Protein AF-A0ABD4Z5E0-F1 (afdb_monomer_lite)

Structure (mmCIF, N/CA/C/O backbone):
data_AF-A0ABD4Z5E0-F1
#
_entry.id   AF-A0ABD4Z5E0-F1
#
loop_
_atom_site.group_PDB
_atom_site.id
_atom_site.type_symbol
_atom_site.label_atom_id
_atom_site.label_alt_id
_atom_site.label_comp_id
_atom_site.label_asym_id
_atom_site.label_entity_id
_atom_site.label_seq_id
_atom_site.pdbx_PDB_ins_code
_atom_site.Cartn_x
_atom_site.Cartn_y
_atom_site.Cartn_z
_atom_site.occupancy
_atom_site.B_iso_or_equiv
_atom_site.auth_seq_id
_atom_site.auth_comp_id
_atom_site.auth_asym_id
_atom_site.auth_atom_id
_atom_site.pdbx_PDB_model_num
ATOM 1 N N . MET A 1 1 ? -41.545 7.894 -3.130 1.00 31.62 1 MET A N 1
ATOM 2 C CA . MET A 1 1 ? -41.595 6.513 -3.655 1.00 31.62 1 MET A CA 1
ATOM 3 C C . MET A 1 1 ? -41.059 6.539 -5.087 1.00 31.62 1 MET A C 1
ATOM 5 O O . MET A 1 1 ? -41.810 6.784 -6.012 1.00 31.62 1 MET A O 1
ATOM 9 N N . VAL A 1 2 ? -39.745 6.393 -5.272 1.00 26.06 2 VAL A N 1
ATOM 10 C CA . VAL A 1 2 ? -39.125 6.237 -6.600 1.00 26.06 2 VAL A CA 1
ATOM 11 C C . VAL A 1 2 ? -38.245 5.003 -6.491 1.00 26.06 2 VAL A C 1
ATOM 13 O O . VAL A 1 2 ? -37.163 5.037 -5.908 1.00 26.06 2 VAL A O 1
ATOM 16 N N . LYS A 1 3 ? -38.792 3.875 -6.951 1.00 32.50 3 LYS A N 1
ATOM 17 C CA . LYS A 1 3 ? -38.076 2.612 -7.114 1.00 32.50 3 LYS A CA 1
ATOM 18 C C . LYS A 1 3 ? -37.098 2.798 -8.274 1.00 32.50 3 LYS A C 1
ATOM 20 O O . LYS A 1 3 ? -37.434 2.519 -9.417 1.00 32.50 3 LYS A O 1
ATOM 25 N N . THR A 1 4 ? -35.892 3.281 -7.997 1.00 30.78 4 THR A N 1
ATOM 26 C CA . THR A 1 4 ? -34.777 3.054 -8.914 1.00 30.78 4 THR A CA 1
ATOM 27 C C . THR A 1 4 ? -34.419 1.580 -8.805 1.00 30.78 4 THR A C 1
ATOM 29 O O . THR A 1 4 ? -33.925 1.122 -7.773 1.00 30.78 4 THR A O 1
ATOM 32 N N . CYS A 1 5 ? -34.762 0.825 -9.853 1.00 28.22 5 CYS A N 1
ATOM 33 C CA . CYS A 1 5 ? -34.329 -0.546 -10.080 1.00 28.22 5 CYS A CA 1
ATOM 34 C C . CYS A 1 5 ? -32.829 -0.646 -9.804 1.00 28.22 5 CYS A C 1
ATOM 36 O O . CYS A 1 5 ? -31.992 -0.299 -10.636 1.00 28.22 5 CYS A O 1
ATOM 38 N N . ARG A 1 6 ? -32.491 -1.115 -8.599 1.00 32.25 6 ARG A N 1
ATOM 39 C CA . ARG A 1 6 ? -31.175 -1.649 -8.297 1.00 32.25 6 ARG A CA 1
ATOM 40 C C . ARG A 1 6 ? -31.036 -2.857 -9.207 1.00 32.25 6 ARG A C 1
ATOM 42 O O . ARG A 1 6 ? -31.559 -3.921 -8.892 1.00 32.25 6 ARG A O 1
ATOM 49 N N . VAL A 1 7 ? -30.337 -2.687 -10.325 1.00 36.50 7 VAL A N 1
ATOM 50 C CA . VAL A 1 7 ? -29.613 -3.794 -10.946 1.00 36.50 7 VAL A CA 1
ATOM 51 C C . VAL A 1 7 ? -28.567 -4.192 -9.913 1.00 36.50 7 VAL A C 1
ATOM 53 O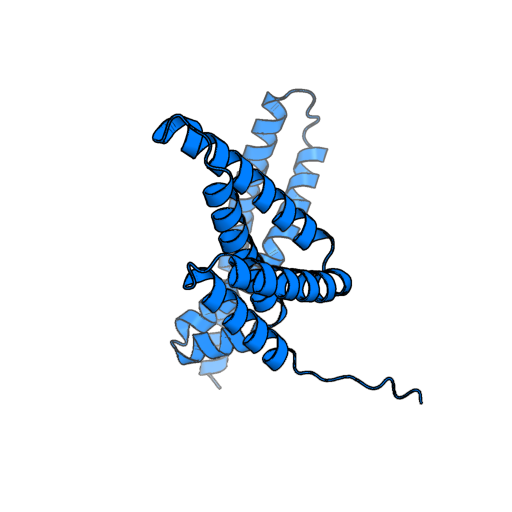 O . VAL A 1 7 ? -27.453 -3.678 -9.853 1.00 36.50 7 VAL A O 1
ATOM 56 N N . LEU A 1 8 ? -29.035 -5.023 -8.991 1.00 37.53 8 LEU A N 1
ATOM 57 C CA . LEU A 1 8 ? -28.327 -5.688 -7.920 1.00 37.53 8 LEU A CA 1
ATOM 58 C C . LEU A 1 8 ? -27.588 -6.860 -8.576 1.00 37.53 8 LEU A C 1
ATOM 60 O O . LEU A 1 8 ? -27.763 -8.007 -8.195 1.00 37.53 8 LEU A O 1
ATOM 64 N N . LEU A 1 9 ? -26.813 -6.575 -9.630 1.00 41.59 9 LEU A N 1
ATOM 65 C CA . LEU A 1 9 ? -25.776 -7.496 -10.059 1.00 41.59 9 LEU A CA 1
ATOM 66 C C . LEU A 1 9 ? -24.770 -7.440 -8.919 1.00 41.59 9 LEU A C 1
ATOM 68 O O . LEU A 1 9 ? -24.129 -6.409 -8.701 1.00 41.59 9 LEU A O 1
ATOM 72 N N . GLU A 1 10 ? -24.789 -8.474 -8.084 1.00 48.62 10 GLU A N 1
ATOM 73 C CA . GLU A 1 10 ? -24.065 -8.502 -6.826 1.00 48.62 10 GLU A CA 1
ATOM 74 C C . GLU A 1 10 ? -22.623 -8.027 -7.046 1.00 48.62 10 GLU A C 1
ATOM 76 O O . GLU A 1 10 ? -21.986 -8.490 -7.997 1.00 48.62 10 GLU A O 1
ATOM 81 N N . PRO A 1 11 ? -22.064 -7.164 -6.177 1.00 57.00 11 PRO A N 1
ATOM 82 C CA . PRO A 1 1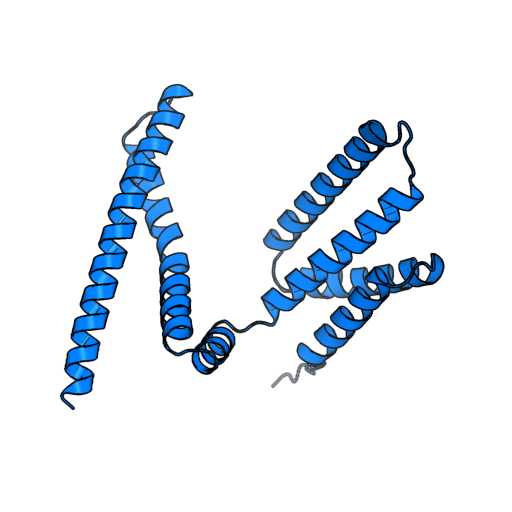1 ? -20.648 -6.792 -6.254 1.00 57.00 11 PRO A CA 1
ATOM 83 C C . PRO A 1 11 ? -19.727 -8.024 -6.227 1.00 57.00 11 PRO A C 1
ATOM 85 O O . PRO A 1 11 ? -18.586 -7.959 -6.661 1.00 57.00 11 PRO A O 1
ATOM 88 N N . ILE A 1 12 ? -20.241 -9.158 -5.744 1.00 55.53 12 ILE A N 1
ATOM 89 C CA . ILE A 1 12 ? -19.593 -10.466 -5.757 1.00 55.53 12 ILE A CA 1
ATOM 90 C C . ILE A 1 12 ? -19.574 -11.057 -7.176 1.00 55.53 12 ILE A C 1
ATOM 92 O O . ILE A 1 12 ? -18.528 -11.510 -7.624 1.00 55.53 12 ILE A O 1
ATOM 96 N N . SER A 1 13 ? -20.688 -11.008 -7.913 1.00 55.25 13 SER A N 1
ATOM 97 C CA . SER A 1 13 ? -20.784 -11.524 -9.288 1.00 55.25 13 SER A CA 1
ATOM 98 C C . SER A 1 13 ? -19.873 -10.773 -10.265 1.00 55.25 13 SER A C 1
ATOM 100 O O . SER A 1 13 ? -19.159 -11.394 -11.051 1.00 55.25 13 SER A O 1
ATOM 102 N N . THR A 1 14 ? -19.813 -9.441 -10.167 1.00 62.25 14 THR A N 1
ATOM 103 C CA . THR A 1 14 ? -18.907 -8.624 -10.987 1.00 62.25 14 THR A CA 1
ATOM 104 C C . THR A 1 14 ? -17.448 -8.877 -10.623 1.00 62.25 14 THR A C 1
ATOM 106 O O . THR A 1 14 ? -16.600 -8.928 -11.509 1.00 62.25 14 THR A O 1
ATOM 109 N N . LEU A 1 15 ? -17.152 -9.115 -9.344 1.00 62.47 15 LEU A N 1
ATOM 110 C CA . LEU A 1 15 ? -15.814 -9.465 -8.881 1.00 62.47 15 LEU A CA 1
ATOM 111 C C . LEU A 1 15 ? -15.384 -10.858 -9.358 1.00 62.47 15 LEU A C 1
ATOM 113 O O . LEU A 1 15 ? -14.257 -10.999 -9.813 1.00 62.47 15 LEU A O 1
ATOM 117 N N . ILE A 1 16 ? -16.268 -11.861 -9.344 1.00 64.81 16 ILE A N 1
ATOM 118 C CA . ILE A 1 16 ? -15.971 -13.199 -9.887 1.00 64.81 16 ILE A CA 1
ATOM 119 C C . ILE A 1 16 ? -15.642 -13.106 -11.380 1.00 64.81 16 ILE A C 1
ATOM 121 O O . ILE A 1 16 ? -14.635 -13.659 -11.813 1.00 64.81 16 ILE A O 1
ATOM 125 N N . ILE A 1 17 ? -16.432 -12.358 -12.155 1.00 65.56 17 ILE A N 1
ATOM 126 C CA . ILE A 1 17 ? -16.182 -12.160 -13.591 1.00 65.56 17 ILE A CA 1
ATOM 127 C C . ILE A 1 17 ? -14.829 -11.468 -13.817 1.00 65.56 17 ILE A C 1
ATOM 129 O O . ILE A 1 17 ? -14.059 -11.899 -14.672 1.00 65.56 17 ILE A O 1
ATOM 133 N N . VAL A 1 18 ? -14.496 -10.444 -13.023 1.00 65.31 18 VAL A N 1
ATOM 134 C CA . VAL A 1 18 ? -13.199 -9.747 -13.101 1.00 65.31 18 VAL A CA 1
ATOM 135 C C . VAL A 1 18 ? -12.038 -10.665 -12.714 1.00 65.31 18 VAL A C 1
ATOM 137 O O . VAL A 1 18 ? -11.007 -10.660 -13.384 1.00 65.31 18 VAL A O 1
ATOM 140 N N . VAL A 1 19 ? -12.196 -11.482 -11.672 1.00 66.00 19 VAL A N 1
ATOM 141 C CA . VAL A 1 19 ? -11.179 -12.445 -11.228 1.00 66.00 19 VAL A CA 1
ATOM 142 C C . VAL A 1 19 ? -10.924 -13.485 -12.310 1.00 66.00 19 VAL A C 1
ATOM 144 O O . VAL A 1 19 ? -9.777 -13.675 -12.705 1.00 66.00 19 VAL A O 1
ATOM 147 N N . VAL A 1 20 ? -11.976 -14.098 -12.854 1.00 67.19 20 VAL A N 1
ATOM 148 C CA . VAL A 1 20 ? -11.851 -15.088 -13.929 1.00 67.19 20 VAL A CA 1
ATOM 149 C C . VAL A 1 20 ? -11.213 -14.456 -15.169 1.00 67.19 20 VAL A C 1
ATOM 151 O O . VAL A 1 20 ? -10.240 -14.999 -15.686 1.00 67.19 20 VAL A O 1
ATOM 154 N N . ALA A 1 21 ? -11.665 -13.269 -15.588 1.00 64.56 21 ALA A N 1
ATOM 155 C CA . ALA A 1 21 ? -11.094 -12.557 -16.731 1.00 64.56 21 ALA A CA 1
ATOM 156 C C . ALA A 1 21 ? -9.602 -12.224 -16.531 1.00 64.56 21 ALA A C 1
ATOM 158 O O . ALA A 1 21 ? -8.780 -12.475 -17.412 1.00 64.56 21 ALA A O 1
ATOM 159 N N . SER A 1 22 ? -9.216 -11.725 -15.356 1.00 62.53 22 SER A N 1
ATOM 160 C CA . SER A 1 22 ? -7.814 -11.402 -15.054 1.00 62.53 22 SER A CA 1
ATOM 161 C C . SER A 1 22 ? -6.908 -12.641 -15.003 1.00 62.53 22 SER A C 1
ATOM 163 O O . SER A 1 22 ? -5.811 -12.618 -15.558 1.00 62.53 22 SER A O 1
ATOM 165 N N . LEU A 1 23 ? -7.379 -13.753 -14.423 1.00 63.97 23 LEU A N 1
ATOM 166 C CA . LEU A 1 23 ? -6.647 -15.020 -14.401 1.00 63.97 23 LEU A CA 1
ATOM 167 C C . LEU A 1 23 ? -6.453 -15.551 -15.821 1.00 63.97 23 LEU A C 1
ATOM 169 O O . LEU A 1 23 ? -5.349 -15.950 -16.183 1.00 63.97 23 LEU A O 1
ATOM 173 N N . THR A 1 24 ? -7.487 -15.478 -16.663 1.00 66.12 24 THR A N 1
ATOM 174 C CA . THR A 1 24 ? -7.365 -15.904 -18.062 1.00 66.12 24 THR A CA 1
ATOM 175 C C . THR A 1 24 ? -6.337 -15.079 -18.844 1.00 66.12 24 THR A C 1
ATOM 177 O O . THR A 1 24 ? -5.602 -15.650 -19.640 1.00 66.12 24 THR A O 1
ATOM 180 N N . ILE A 1 25 ? -6.175 -13.779 -18.566 1.00 64.50 25 ILE A N 1
ATOM 181 C CA . ILE A 1 25 ? -5.136 -12.936 -19.195 1.00 64.50 25 ILE A CA 1
ATOM 182 C C . ILE A 1 25 ? -3.720 -13.325 -18.750 1.00 64.50 25 ILE A C 1
ATOM 184 O O . ILE A 1 25 ? -2.773 -13.236 -19.535 1.00 64.50 25 ILE A O 1
ATOM 188 N N . ILE A 1 26 ? -3.550 -13.746 -17.495 1.00 63.12 26 ILE A N 1
ATOM 189 C CA . ILE A 1 26 ? -2.239 -14.152 -16.976 1.00 63.12 26 ILE A CA 1
ATOM 190 C C . ILE A 1 26 ? -1.761 -15.437 -17.668 1.00 63.12 26 ILE A C 1
ATOM 192 O O . ILE A 1 26 ? -0.584 -15.519 -18.038 1.00 63.12 26 ILE A O 1
ATOM 196 N N . PHE A 1 27 ? -2.673 -16.394 -17.875 1.00 63.44 27 PHE A N 1
ATOM 197 C CA . PHE A 1 27 ? -2.365 -17.732 -18.390 1.00 63.44 27 PHE A CA 1
ATOM 198 C C . PHE A 1 27 ? -2.462 -17.882 -19.915 1.00 63.44 27 PHE A C 1
ATOM 200 O O . PHE A 1 27 ? -1.778 -18.742 -20.470 1.00 63.44 27 PHE A O 1
ATOM 207 N N . LEU A 1 28 ? -3.267 -17.080 -20.622 1.00 64.44 28 LEU A N 1
ATOM 208 C CA . LEU A 1 28 ? -3.355 -17.193 -22.080 1.00 64.44 28 LEU A CA 1
ATOM 209 C C . LEU A 1 28 ? -2.198 -16.491 -22.798 1.00 64.44 28 LEU A C 1
ATOM 211 O O . LEU A 1 28 ? -1.887 -15.330 -22.549 1.00 64.44 28 LEU A O 1
ATOM 215 N N . ASN A 1 29 ? -1.634 -17.190 -23.786 1.00 60.91 29 ASN A N 1
ATOM 216 C CA . ASN A 1 29 ? -0.628 -16.660 -24.712 1.00 60.91 29 ASN A CA 1
ATOM 217 C C . ASN A 1 29 ? -1.236 -16.196 -26.056 1.00 60.91 29 ASN A C 1
ATOM 219 O O . ASN A 1 29 ? -0.521 -15.788 -26.969 1.00 60.91 29 ASN A O 1
ATOM 223 N N . ASN A 1 30 ? -2.562 -16.300 -26.214 1.00 65.88 30 ASN A N 1
ATOM 224 C CA . ASN A 1 30 ? -3.231 -16.071 -27.493 1.00 65.88 30 ASN A CA 1
ATOM 225 C C . ASN A 1 30 ? -3.627 -14.591 -27.668 1.00 65.88 30 ASN A C 1
ATOM 227 O O . ASN A 1 30 ? -4.450 -14.064 -26.915 1.00 65.88 30 ASN A O 1
ATOM 231 N N . ARG A 1 31 ? -3.042 -13.924 -28.674 1.00 62.12 31 ARG A N 1
ATOM 232 C CA . ARG A 1 31 ? -3.039 -12.453 -28.840 1.00 62.12 31 ARG A CA 1
ATOM 233 C C . ARG A 1 31 ? -4.439 -11.837 -28.983 1.00 62.12 31 ARG A C 1
ATOM 235 O O . ARG A 1 31 ? -4.724 -10.809 -28.374 1.00 62.12 31 ARG A O 1
ATOM 242 N N . ALA A 1 32 ? -5.326 -12.476 -29.747 1.00 60.06 32 ALA A N 1
ATOM 243 C CA . ALA A 1 32 ? -6.679 -11.967 -30.001 1.00 60.06 32 ALA A CA 1
ATOM 244 C C . ALA A 1 32 ? -7.582 -12.036 -28.756 1.00 60.06 32 ALA A C 1
ATOM 246 O O . ALA A 1 32 ? -8.350 -11.116 -28.481 1.00 60.06 32 ALA A O 1
ATOM 247 N N . LEU A 1 33 ? -7.448 -13.100 -27.963 1.00 59.69 33 LEU A N 1
ATOM 248 C CA . LEU A 1 33 ? -8.267 -13.321 -26.769 1.00 59.69 33 LEU A CA 1
ATOM 249 C C . LEU A 1 33 ? -7.857 -12.371 -25.629 1.00 59.69 33 LEU A C 1
ATOM 251 O O . LEU A 1 33 ? -8.703 -11.893 -24.876 1.00 59.69 33 LEU A O 1
ATOM 255 N N . LEU A 1 34 ? -6.569 -12.017 -25.575 1.00 62.75 34 LEU A N 1
ATOM 256 C CA . LEU A 1 34 ? -6.006 -11.054 -24.627 1.00 62.75 34 LEU A CA 1
ATOM 257 C C . LEU A 1 34 ? -6.524 -9.625 -24.884 1.00 62.75 34 LEU A C 1
ATOM 259 O O . LEU A 1 34 ? -6.895 -8.930 -23.941 1.00 62.75 34 LEU A O 1
ATOM 263 N N . MET A 1 35 ? -6.643 -9.221 -26.156 1.00 60.31 35 MET A N 1
ATOM 264 C CA . MET A 1 35 ? -7.226 -7.930 -26.558 1.00 60.31 35 MET A CA 1
ATOM 265 C C . MET A 1 35 ? -8.718 -7.823 -26.213 1.00 60.31 35 MET A C 1
ATOM 267 O O . MET A 1 35 ? -9.154 -6.806 -25.674 1.00 60.31 35 MET A O 1
ATOM 271 N N . VAL A 1 36 ? -9.501 -8.876 -26.471 1.00 60.91 36 VAL A N 1
ATOM 272 C CA . VAL A 1 36 ? -10.940 -8.891 -26.151 1.00 60.91 36 VAL A CA 1
ATOM 273 C C . VAL A 1 36 ? -11.162 -8.832 -24.638 1.00 60.91 36 VAL A C 1
ATOM 275 O O . VAL A 1 36 ? -11.930 -7.996 -24.162 1.00 60.91 36 VAL A O 1
ATOM 278 N N . LEU A 1 37 ? -10.446 -9.650 -23.861 1.00 62.66 37 LEU A N 1
ATOM 279 C CA . LEU A 1 37 ? -10.535 -9.630 -22.398 1.00 62.66 37 LEU A CA 1
ATOM 280 C C . LEU A 1 37 ? -10.084 -8.291 -21.805 1.00 62.66 37 LEU A C 1
ATOM 282 O O . LEU A 1 37 ? -10.697 -7.808 -20.852 1.00 62.66 37 LEU A O 1
ATOM 286 N N . PHE A 1 38 ? -9.063 -7.652 -22.383 1.00 61.81 38 PHE A N 1
ATOM 287 C CA . PHE A 1 38 ? -8.643 -6.325 -21.948 1.00 61.81 38 PHE A CA 1
ATOM 288 C C . PHE A 1 38 ? -9.727 -5.270 -22.166 1.00 61.81 38 PHE A C 1
ATOM 290 O O . PHE A 1 38 ? -9.987 -4.484 -21.259 1.00 61.81 38 PHE A O 1
ATOM 297 N N . MET A 1 39 ? -10.406 -5.281 -23.316 1.00 62.50 39 MET A N 1
ATOM 298 C CA . MET A 1 39 ? -11.509 -4.352 -23.583 1.00 62.50 39 MET A CA 1
ATOM 299 C C . MET A 1 39 ? -12.656 -4.525 -22.581 1.00 62.50 39 MET A C 1
ATOM 301 O O . MET A 1 39 ? -13.188 -3.531 -22.087 1.00 62.50 39 MET A O 1
ATOM 305 N N . PHE A 1 40 ? -12.986 -5.765 -22.204 1.00 64.75 40 PHE A N 1
ATOM 306 C CA . PHE A 1 40 ? -13.977 -6.036 -21.158 1.00 64.75 40 PHE A CA 1
ATOM 307 C C . PHE A 1 40 ? -13.538 -5.516 -19.783 1.00 64.75 40 PHE A C 1
ATOM 309 O O . PHE A 1 40 ? -14.330 -4.889 -19.077 1.00 64.75 40 PHE A O 1
ATOM 316 N N . ILE A 1 41 ? -12.272 -5.712 -19.408 1.00 64.38 41 ILE A N 1
ATOM 317 C CA . ILE A 1 41 ? -11.725 -5.206 -18.141 1.00 64.38 41 ILE A CA 1
ATOM 318 C C . ILE A 1 41 ? -11.660 -3.677 -18.132 1.00 64.38 41 ILE A C 1
ATOM 320 O O . ILE A 1 41 ? -11.978 -3.065 -17.113 1.00 64.38 41 ILE A O 1
ATOM 324 N N . LEU A 1 42 ? -11.311 -3.043 -19.253 1.00 62.75 42 LEU A N 1
ATOM 325 C CA . LEU A 1 42 ? -11.344 -1.590 -19.400 1.00 62.75 42 LEU A CA 1
ATOM 326 C C . LEU A 1 42 ? -12.758 -1.064 -19.174 1.00 62.75 42 LEU A C 1
ATOM 328 O O . LEU A 1 42 ? -12.941 -0.179 -18.344 1.00 62.75 42 LEU A O 1
ATOM 332 N N . LEU A 1 43 ? -13.762 -1.660 -19.819 1.00 64.31 43 LEU A N 1
ATOM 333 C CA . LEU A 1 43 ? -15.164 -1.269 -19.660 1.00 64.31 43 LEU A CA 1
ATOM 334 C C . LEU A 1 43 ? -15.634 -1.388 -18.205 1.00 64.31 43 LEU A C 1
ATOM 336 O O . LEU A 1 43 ? -16.253 -0.468 -17.667 1.00 64.31 43 LEU A O 1
ATOM 340 N N . ILE A 1 44 ? -15.281 -2.490 -17.539 1.00 64.06 44 ILE A N 1
ATOM 341 C CA . ILE A 1 44 ? -15.628 -2.726 -16.134 1.00 64.06 44 ILE A CA 1
ATOM 342 C C . ILE A 1 44 ? -14.863 -1.764 -15.210 1.00 64.06 44 ILE A C 1
ATOM 344 O O . ILE A 1 44 ? -15.443 -1.209 -14.278 1.00 64.06 44 ILE A O 1
ATOM 348 N N . SER A 1 45 ? -13.585 -1.492 -15.480 1.00 60.53 45 SER A N 1
ATOM 349 C CA . SER A 1 45 ? -12.777 -0.553 -14.694 1.00 60.53 45 SER A CA 1
ATOM 350 C C . SER A 1 45 ? -13.242 0.896 -14.855 1.00 60.53 45 SER A C 1
ATOM 352 O O . SER A 1 45 ? -13.277 1.632 -13.871 1.00 60.53 45 SER A O 1
ATOM 354 N N . VAL A 1 46 ? -13.688 1.304 -16.047 1.00 62.41 46 VAL A N 1
ATOM 355 C CA . VAL A 1 46 ? -14.309 2.613 -16.295 1.00 62.41 46 VAL A CA 1
ATOM 356 C C . VAL A 1 46 ? -15.639 2.713 -15.545 1.00 62.41 46 VAL A C 1
ATOM 358 O O . VAL A 1 46 ? -15.872 3.693 -14.838 1.00 62.41 46 VAL A O 1
ATOM 361 N N . ALA A 1 47 ? -16.470 1.667 -15.584 1.00 59.91 47 ALA A N 1
ATOM 362 C CA . ALA A 1 47 ? -17.729 1.628 -14.840 1.00 59.91 47 ALA A CA 1
ATOM 363 C C . ALA A 1 47 ? -17.535 1.688 -13.308 1.00 59.91 47 ALA A C 1
ATOM 365 O O . ALA A 1 47 ? -18.309 2.344 -12.608 1.00 59.91 47 ALA A O 1
ATOM 366 N N . ILE A 1 48 ? -16.491 1.042 -12.773 1.00 60.88 48 ILE A N 1
ATOM 367 C CA . ILE A 1 48 ? -16.155 1.060 -11.338 1.00 60.88 48 ILE A CA 1
ATOM 368 C C . ILE A 1 48 ? -15.490 2.390 -10.932 1.00 60.88 48 ILE A C 1
ATOM 370 O O . ILE A 1 48 ? -15.813 2.951 -9.882 1.00 60.88 48 ILE A O 1
ATOM 374 N N . SER A 1 49 ? -14.581 2.921 -11.756 1.00 54.94 49 SER A N 1
ATOM 375 C CA . SER A 1 49 ? -13.811 4.145 -11.469 1.00 54.94 49 SER A CA 1
ATOM 376 C C . SER A 1 49 ? -14.651 5.420 -11.515 1.00 54.94 49 SER A C 1
ATOM 378 O O . SER A 1 49 ? -14.430 6.305 -10.687 1.00 54.94 49 SER A O 1
ATOM 380 N N . LEU A 1 50 ? -15.662 5.491 -12.391 1.00 57.28 50 LEU A N 1
ATOM 381 C CA . LEU A 1 50 ? -16.616 6.607 -12.431 1.00 57.28 50 LEU A CA 1
ATOM 382 C C . LEU A 1 50 ? -17.422 6.744 -11.135 1.00 57.28 50 LEU A C 1
ATOM 384 O O . LEU A 1 50 ? -17.940 7.820 -10.844 1.00 57.28 50 LEU A O 1
ATOM 388 N N . ARG A 1 51 ? -17.537 5.668 -10.350 1.00 56.94 51 ARG A N 1
ATOM 389 C CA . ARG A 1 51 ? -18.487 5.613 -9.243 1.00 56.94 51 ARG A CA 1
ATOM 390 C C . ARG A 1 51 ? -17.894 5.981 -7.885 1.00 56.94 51 ARG A C 1
ATOM 392 O O . ARG A 1 51 ? -18.651 6.452 -7.043 1.00 56.94 51 ARG A O 1
ATOM 399 N N . ILE A 1 52 ? -16.606 5.716 -7.619 1.00 58.12 52 ILE A N 1
ATOM 400 C CA . ILE A 1 52 ? -16.151 5.591 -6.217 1.00 58.12 52 ILE A CA 1
ATOM 401 C C . ILE A 1 52 ? -14.864 6.369 -5.845 1.00 58.12 52 ILE A C 1
ATOM 403 O O . ILE A 1 52 ? -14.866 6.938 -4.761 1.00 58.12 52 ILE A O 1
ATOM 407 N N 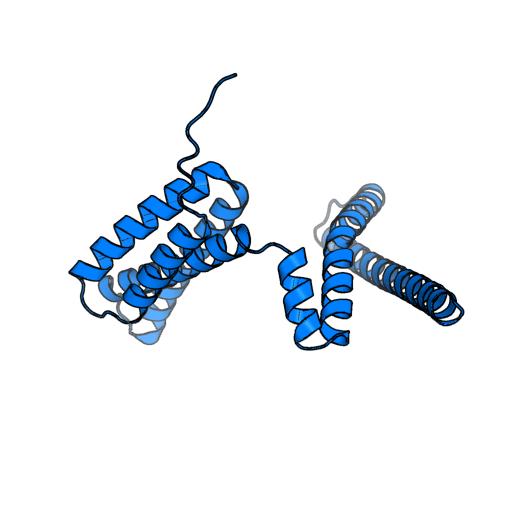. PHE A 1 53 ? -13.812 6.532 -6.671 1.00 61.12 53 PHE A N 1
ATOM 408 C CA . PHE A 1 53 ? -12.636 7.351 -6.266 1.00 61.12 53 PHE A CA 1
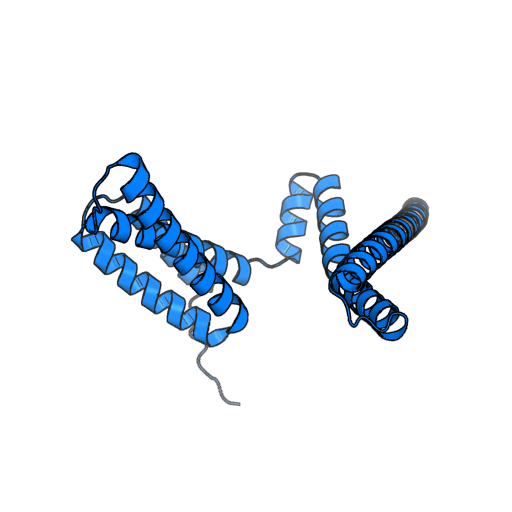ATOM 409 C C . PHE A 1 53 ? -11.764 7.870 -7.433 1.00 61.12 53 PHE A C 1
ATOM 411 O O . PHE A 1 53 ? -10.853 7.187 -7.905 1.00 61.12 53 PHE A O 1
ATOM 418 N N . LYS A 1 54 ? -11.935 9.148 -7.813 1.00 63.75 54 LYS A N 1
ATOM 419 C CA . LYS A 1 54 ? -11.084 9.848 -8.806 1.00 63.75 54 LYS A CA 1
ATOM 420 C C . LYS A 1 54 ? -9.600 9.908 -8.395 1.00 63.75 54 LYS A C 1
ATOM 422 O O . LYS A 1 54 ? -8.715 9.861 -9.246 1.00 63.75 54 LYS A O 1
ATOM 427 N N . ALA A 1 55 ? -9.320 9.990 -7.091 1.00 61.56 55 ALA A N 1
ATOM 428 C CA . ALA A 1 55 ? -7.959 10.101 -6.559 1.00 61.56 55 ALA A CA 1
ATOM 429 C C . ALA A 1 55 ? -7.161 8.789 -6.657 1.00 61.56 55 ALA A C 1
ATOM 431 O O . ALA A 1 55 ? -6.008 8.809 -7.076 1.00 61.56 55 ALA A O 1
ATOM 432 N N . ILE A 1 56 ? -7.777 7.647 -6.328 1.00 66.56 56 ILE A N 1
ATOM 433 C CA . ILE A 1 56 ? -7.099 6.340 -6.362 1.00 66.56 56 ILE A CA 1
ATOM 434 C C . ILE A 1 56 ? -6.809 5.940 -7.815 1.00 66.56 56 ILE A C 1
ATOM 436 O O . ILE A 1 56 ? -5.713 5.479 -8.119 1.00 66.56 56 ILE A O 1
ATOM 440 N N . PHE A 1 57 ? -7.735 6.222 -8.737 1.00 67.00 57 PHE A N 1
ATOM 441 C CA . PHE A 1 57 ? -7.511 6.008 -10.168 1.00 67.00 57 PHE A CA 1
ATOM 442 C C . PHE A 1 57 ? -6.304 6.800 -10.697 1.00 67.00 57 PHE A C 1
ATOM 444 O O . PHE A 1 57 ? -5.483 6.255 -11.430 1.00 67.00 57 PHE A O 1
ATOM 451 N N . LYS A 1 58 ? -6.133 8.060 -10.267 1.00 70.44 58 LYS A N 1
ATOM 452 C CA . LYS A 1 58 ? -4.971 8.879 -10.648 1.00 70.44 58 LYS A CA 1
ATOM 453 C C . LYS A 1 58 ? -3.648 8.250 -10.194 1.00 70.44 58 LYS A C 1
ATOM 455 O O . LYS A 1 58 ? -2.683 8.263 -10.952 1.00 70.44 58 LYS A O 1
ATOM 460 N N . VAL A 1 59 ? -3.611 7.681 -8.987 1.00 69.88 59 VAL A N 1
ATOM 461 C CA . VAL A 1 59 ? -2.423 6.988 -8.459 1.00 69.88 59 VAL A CA 1
ATOM 462 C C . VAL A 1 59 ? -2.130 5.715 -9.253 1.00 69.88 59 VAL A C 1
ATOM 464 O O . VAL A 1 59 ? -0.986 5.482 -9.626 1.00 69.88 59 VAL A O 1
ATOM 467 N N . VAL A 1 60 ? -3.154 4.920 -9.572 1.00 71.81 60 VAL A N 1
ATOM 468 C CA . VAL A 1 60 ? -2.997 3.692 -10.371 1.00 71.81 60 VAL A CA 1
ATOM 469 C C . VAL A 1 60 ? -2.471 4.016 -11.766 1.00 71.81 60 VAL A C 1
ATOM 471 O O . VAL A 1 60 ? -1.517 3.391 -12.214 1.00 71.81 60 VAL A O 1
ATOM 474 N N . MET A 1 61 ? -3.023 5.037 -12.426 1.00 73.12 61 MET A N 1
ATOM 475 C CA . MET A 1 61 ? -2.549 5.478 -13.741 1.00 73.12 61 MET A CA 1
ATOM 476 C C . MET A 1 61 ? -1.096 5.965 -13.707 1.00 73.12 61 MET A C 1
ATOM 478 O O . MET A 1 61 ? -0.327 5.650 -14.612 1.00 73.12 61 MET A O 1
ATOM 482 N N . LEU A 1 62 ? -0.694 6.683 -12.652 1.00 78.31 62 LEU A N 1
ATOM 483 C CA . LEU A 1 62 ? 0.700 7.094 -12.462 1.00 78.31 62 LEU A CA 1
ATOM 484 C C . LEU A 1 62 ? 1.630 5.875 -12.329 1.00 78.31 62 LEU A C 1
ATOM 486 O O . LEU A 1 62 ? 2.677 5.826 -12.969 1.00 78.31 62 LEU A O 1
ATOM 490 N N . MET A 1 63 ? 1.234 4.875 -11.536 1.00 75.88 63 MET A N 1
ATOM 491 C CA . MET A 1 63 ? 2.014 3.646 -11.352 1.00 75.88 63 MET A CA 1
ATOM 492 C C . MET A 1 63 ? 2.117 2.822 -12.639 1.00 75.88 63 MET A C 1
ATOM 494 O O . MET A 1 63 ? 3.189 2.308 -12.948 1.00 75.88 63 MET A O 1
ATOM 498 N N . MET A 1 64 ? 1.037 2.738 -13.421 1.00 78.31 64 MET A N 1
ATOM 499 C CA . MET A 1 64 ? 1.042 2.105 -14.746 1.00 78.31 64 MET A CA 1
ATOM 500 C C . MET A 1 64 ? 2.051 2.772 -15.686 1.00 78.31 64 MET A C 1
ATOM 502 O O . MET A 1 64 ? 2.796 2.086 -16.387 1.00 78.31 64 MET A O 1
ATOM 506 N N . LEU A 1 65 ? 2.102 4.107 -15.676 1.00 80.44 65 LEU A N 1
ATOM 507 C CA . LEU A 1 65 ? 3.020 4.874 -16.512 1.00 80.44 65 LEU A CA 1
ATOM 508 C C . LEU A 1 65 ? 4.479 4.649 -16.091 1.00 80.44 65 LEU A C 1
ATOM 510 O O . LEU A 1 65 ? 5.316 4.341 -16.940 1.00 80.44 65 LEU A O 1
ATOM 514 N N . LEU A 1 66 ? 4.772 4.694 -14.789 1.00 84.44 66 LEU A N 1
ATOM 515 C CA . LEU A 1 66 ? 6.105 4.381 -14.258 1.00 84.44 66 LEU A CA 1
ATOM 516 C C . LEU A 1 66 ? 6.545 2.954 -14.605 1.00 84.44 66 LEU A C 1
ATOM 518 O O . LEU A 1 66 ? 7.676 2.747 -15.038 1.00 84.44 66 LEU A O 1
ATOM 522 N N . TYR A 1 67 ? 5.646 1.977 -14.472 1.00 83.31 67 TYR A N 1
ATOM 523 C CA . TYR A 1 67 ? 5.929 0.590 -14.833 1.00 83.31 67 TYR A CA 1
ATOM 524 C C . TYR A 1 67 ? 6.249 0.438 -16.324 1.00 83.31 67 TYR A C 1
ATOM 526 O O . TYR A 1 67 ? 7.209 -0.244 -16.679 1.00 83.31 67 TYR A O 1
ATOM 534 N N . SER A 1 68 ? 5.492 1.106 -17.200 1.00 80.12 68 SER A N 1
ATOM 535 C CA . SER A 1 68 ? 5.755 1.075 -18.643 1.00 80.12 68 SER A CA 1
ATOM 536 C C . SER A 1 68 ? 7.128 1.659 -18.996 1.00 80.12 68 SER A C 1
ATOM 538 O O . SER A 1 68 ? 7.869 1.045 -19.760 1.00 80.12 68 SER A O 1
ATOM 540 N N . ALA A 1 69 ? 7.515 2.777 -18.371 1.00 85.12 69 ALA A N 1
ATOM 541 C CA . ALA A 1 69 ? 8.829 3.385 -18.561 1.00 85.12 69 ALA A CA 1
ATOM 542 C C . ALA A 1 69 ? 9.963 2.464 -18.079 1.00 85.12 69 ALA A C 1
ATOM 544 O O . ALA A 1 69 ? 10.959 2.291 -18.780 1.00 85.12 69 ALA A O 1
ATOM 545 N N . LEU A 1 70 ? 9.791 1.819 -16.919 1.00 86.62 70 LEU A N 1
ATOM 546 C CA . LEU A 1 70 ? 10.754 0.849 -16.390 1.00 86.62 70 LEU A CA 1
ATOM 547 C C . LEU A 1 70 ? 10.897 -0.383 -17.289 1.00 86.62 70 LEU A C 1
ATOM 549 O O . LEU A 1 70 ? 12.006 -0.877 -17.465 1.00 86.62 70 LEU A O 1
ATOM 553 N N . MET A 1 71 ? 9.801 -0.863 -17.879 1.00 83.62 71 MET A N 1
ATOM 554 C CA . MET A 1 71 ? 9.826 -1.981 -18.825 1.00 83.62 71 MET A CA 1
ATOM 555 C C . MET A 1 71 ? 10.545 -1.637 -20.130 1.00 83.62 71 MET A C 1
ATOM 557 O O . MET A 1 71 ? 11.297 -2.454 -20.653 1.00 83.62 71 MET A O 1
ATOM 561 N N . VAL A 1 72 ? 10.352 -0.424 -20.650 1.00 84.19 72 VAL A N 1
ATOM 562 C CA . VAL A 1 72 ? 11.110 0.056 -21.814 1.00 84.19 72 VAL A CA 1
ATOM 563 C C . VAL A 1 72 ? 12.599 0.128 -21.473 1.00 84.19 72 VAL A C 1
ATOM 565 O O . VAL A 1 72 ? 13.425 -0.401 -22.214 1.00 84.19 72 VAL A O 1
ATOM 568 N N . ALA A 1 73 ? 12.943 0.719 -20.325 1.00 84.81 73 ALA A N 1
ATOM 569 C CA . ALA A 1 73 ? 14.327 0.825 -19.876 1.00 84.81 73 ALA A CA 1
ATOM 570 C C . ALA A 1 73 ? 14.985 -0.552 -19.689 1.00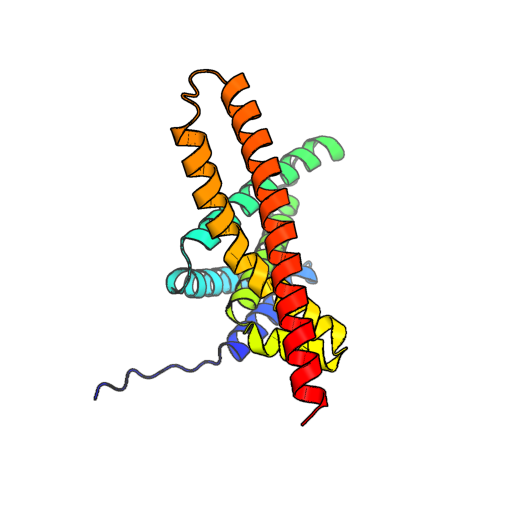 84.81 73 ALA A C 1
ATOM 572 O O . ALA A 1 73 ? 16.109 -0.762 -20.142 1.00 84.81 73 ALA A O 1
ATOM 573 N N . SER A 1 74 ? 14.288 -1.513 -19.077 1.00 82.31 74 SER A N 1
ATOM 574 C CA . SER A 1 74 ? 14.829 -2.856 -18.850 1.00 82.31 74 SER A CA 1
ATOM 575 C C . SER A 1 74 ? 15.051 -3.627 -20.151 1.00 82.31 74 SER A C 1
ATOM 577 O O . SER A 1 74 ? 16.069 -4.301 -20.279 1.00 82.31 74 SER A O 1
ATOM 579 N N . GLN A 1 75 ? 14.168 -3.497 -21.144 1.00 83.31 75 GLN A N 1
ATOM 580 C CA . GLN A 1 75 ? 14.370 -4.127 -22.451 1.00 83.31 75 GLN A CA 1
ATOM 581 C C . GLN A 1 75 ? 15.557 -3.533 -23.208 1.00 83.31 75 GLN A C 1
ATOM 583 O O . GLN A 1 75 ? 16.348 -4.285 -23.772 1.00 83.31 75 GLN A O 1
ATOM 588 N N . ILE A 1 76 ? 15.728 -2.208 -23.171 1.00 84.12 76 ILE A N 1
ATOM 589 C CA . ILE A 1 76 ? 16.889 -1.550 -23.783 1.00 84.12 76 ILE A CA 1
ATOM 590 C C . ILE A 1 76 ? 18.188 -2.052 -23.137 1.00 84.12 76 ILE A C 1
ATOM 592 O O . ILE A 1 76 ? 19.131 -2.375 -23.850 1.00 84.12 76 ILE A O 1
ATOM 596 N N . ILE A 1 77 ? 18.227 -2.164 -21.805 1.00 85.19 77 ILE A N 1
ATOM 597 C CA . ILE A 1 77 ? 19.427 -2.586 -21.065 1.00 85.19 77 ILE A CA 1
ATOM 598 C C . ILE A 1 77 ? 19.737 -4.077 -21.268 1.00 85.19 77 ILE A C 1
ATOM 600 O O . ILE A 1 77 ? 20.898 -4.440 -21.426 1.00 85.19 77 ILE A O 1
ATOM 604 N N . VAL A 1 78 ? 18.723 -4.948 -21.228 1.00 82.94 78 VAL A N 1
ATOM 605 C CA . VAL A 1 78 ? 18.917 -6.410 -21.194 1.00 82.94 78 VAL A CA 1
ATOM 606 C C . VAL A 1 78 ? 18.931 -7.034 -22.588 1.00 82.94 78 VAL A C 1
ATOM 608 O O . VAL A 1 78 ? 19.727 -7.931 -22.846 1.00 82.94 78 VAL A O 1
ATOM 611 N N . LEU A 1 79 ? 18.036 -6.601 -23.477 1.00 75.88 79 LEU A N 1
ATOM 612 C CA . LEU A 1 79 ? 17.863 -7.196 -24.806 1.00 75.88 79 LEU A CA 1
ATOM 613 C C . LEU A 1 79 ? 18.524 -6.362 -25.909 1.00 75.88 79 LEU A C 1
ATOM 615 O O . LEU A 1 79 ? 18.768 -6.886 -26.990 1.00 75.88 79 LEU A O 1
ATOM 619 N N . GLY A 1 80 ? 18.809 -5.077 -25.667 1.00 78.38 80 GLY A N 1
ATOM 620 C CA . GLY A 1 80 ? 19.396 -4.172 -26.664 1.00 78.38 80 GLY A CA 1
ATOM 621 C C . GLY A 1 80 ? 18.431 -3.740 -27.776 1.00 78.38 80 GLY A C 1
ATOM 622 O O . GLY A 1 80 ? 18.802 -2.952 -28.640 1.00 78.38 80 GLY A O 1
ATOM 623 N N . PHE A 1 81 ? 17.184 -4.218 -27.757 1.00 81.31 81 PHE A N 1
ATOM 624 C CA . PHE A 1 81 ? 16.120 -3.826 -28.678 1.00 81.31 81 PHE A CA 1
ATOM 625 C C . PHE A 1 81 ? 14.775 -3.748 -27.952 1.00 81.31 81 PHE A C 1
ATOM 627 O O . PHE A 1 81 ? 14.551 -4.392 -26.926 1.00 81.31 81 PHE A O 1
ATOM 634 N N . ILE A 1 82 ? 13.863 -2.952 -28.506 1.00 81.00 82 ILE A N 1
ATOM 635 C CA . ILE A 1 82 ? 12.529 -2.735 -27.945 1.00 81.00 82 ILE A CA 1
ATOM 636 C C . ILE A 1 82 ? 11.553 -3.683 -28.638 1.00 81.00 82 ILE A C 1
ATOM 638 O O . ILE A 1 82 ? 11.292 -3.547 -29.833 1.00 81.00 82 ILE A O 1
ATOM 642 N N . ASN A 1 83 ? 10.984 -4.629 -27.888 1.00 81.75 83 ASN A N 1
ATOM 643 C CA . ASN A 1 83 ? 9.913 -5.484 -28.392 1.00 81.75 83 ASN A CA 1
ATOM 644 C C . ASN A 1 83 ? 8.557 -4.936 -27.932 1.00 81.75 83 ASN A C 1
ATOM 646 O O . ASN A 1 83 ? 8.111 -5.190 -26.808 1.00 81.75 83 ASN A O 1
ATOM 650 N N . ILE A 1 84 ? 7.903 -4.194 -28.830 1.00 76.75 84 ILE A N 1
ATOM 651 C CA . ILE A 1 84 ? 6.625 -3.519 -28.569 1.00 76.75 84 ILE A CA 1
ATOM 652 C C . ILE A 1 84 ? 5.531 -4.519 -28.167 1.00 76.75 84 ILE A C 1
ATOM 654 O O . ILE A 1 84 ? 4.789 -4.249 -27.223 1.00 76.75 84 ILE A O 1
ATOM 658 N N . ASP A 1 85 ? 5.473 -5.696 -28.801 1.00 73.38 85 ASP A N 1
ATOM 659 C CA . ASP A 1 85 ? 4.480 -6.730 -28.478 1.00 73.38 85 ASP A CA 1
ATOM 660 C C . ASP A 1 85 ? 4.623 -7.202 -27.023 1.00 73.38 85 ASP A C 1
ATOM 662 O O . ASP A 1 85 ? 3.639 -7.357 -26.296 1.00 73.38 85 ASP A O 1
ATOM 666 N N . LEU A 1 86 ? 5.864 -7.399 -26.572 1.00 73.88 86 LEU A N 1
ATOM 667 C CA . LEU A 1 86 ? 6.159 -7.889 -25.227 1.00 73.88 86 LEU A CA 1
ATOM 668 C C . LEU A 1 86 ? 5.899 -6.814 -24.161 1.00 73.88 86 LEU A C 1
ATOM 670 O O . LEU A 1 86 ? 5.385 -7.121 -23.084 1.00 73.88 86 LEU A O 1
ATOM 674 N N . ILE A 1 87 ? 6.187 -5.547 -24.478 1.00 76.94 87 ILE A N 1
ATOM 675 C CA . ILE A 1 87 ? 5.825 -4.401 -23.631 1.00 76.94 87 ILE A CA 1
ATOM 676 C C . ILE A 1 87 ? 4.310 -4.339 -23.464 1.00 76.94 87 ILE A C 1
ATOM 678 O O . ILE A 1 87 ? 3.814 -4.251 -22.341 1.00 76.94 87 ILE A O 1
ATOM 682 N N . PHE A 1 88 ? 3.574 -4.427 -24.570 1.00 73.38 88 PHE A N 1
ATOM 683 C CA . PHE A 1 88 ? 2.125 -4.319 -24.560 1.00 73.38 88 PHE A CA 1
ATOM 684 C C . PHE A 1 88 ? 1.488 -5.438 -23.727 1.00 73.38 88 PHE A C 1
ATOM 686 O O . PHE A 1 88 ? 0.722 -5.154 -22.808 1.00 73.38 88 PHE A O 1
ATOM 693 N N . ILE A 1 89 ? 1.879 -6.698 -23.944 1.00 74.06 89 ILE A N 1
ATOM 694 C CA . ILE A 1 89 ? 1.371 -7.839 -23.162 1.00 74.06 89 ILE A CA 1
ATOM 695 C C . ILE A 1 89 ? 1.665 -7.672 -21.664 1.00 74.06 89 ILE A C 1
ATOM 697 O O . ILE A 1 89 ? 0.799 -7.940 -20.830 1.00 74.06 89 ILE A O 1
ATOM 701 N N . ASN A 1 90 ? 2.856 -7.201 -21.295 1.00 76.38 90 ASN A N 1
ATOM 702 C CA . ASN A 1 90 ? 3.207 -7.022 -19.887 1.00 76.38 90 ASN A CA 1
ATOM 703 C C . ASN A 1 90 ? 2.444 -5.869 -19.226 1.00 76.38 90 ASN A C 1
ATOM 705 O O . ASN A 1 90 ? 2.002 -6.008 -18.085 1.00 76.38 90 ASN A O 1
ATOM 709 N N . ILE A 1 91 ? 2.226 -4.761 -19.937 1.00 76.00 91 ILE A N 1
ATOM 710 C CA . ILE A 1 91 ? 1.375 -3.658 -19.465 1.00 76.00 91 ILE A CA 1
ATOM 711 C C . ILE A 1 91 ? -0.068 -4.144 -19.273 1.00 76.00 91 ILE A C 1
ATOM 713 O O . ILE A 1 91 ? -0.714 -3.803 -18.279 1.00 76.00 91 ILE A O 1
ATOM 717 N N . LEU A 1 92 ? -0.576 -4.986 -20.175 1.00 71.81 92 LEU A N 1
ATOM 718 C CA . LEU A 1 92 ? -1.904 -5.593 -20.056 1.00 71.81 92 LEU A CA 1
ATOM 719 C C . LEU A 1 92 ? -2.013 -6.513 -18.835 1.00 71.81 92 LEU A C 1
ATOM 721 O O . LEU A 1 92 ? -2.966 -6.421 -18.061 1.00 71.81 92 LEU A O 1
ATOM 725 N N . LYS A 1 93 ? -1.008 -7.358 -18.599 1.00 73.19 93 LYS A N 1
ATOM 726 C CA . LYS A 1 93 ? -0.967 -8.208 -17.402 1.00 73.19 93 LYS A CA 1
ATOM 727 C C . LYS A 1 93 ? -0.911 -7.367 -16.129 1.00 73.19 93 LYS A C 1
ATOM 729 O O . LYS A 1 93 ? -1.718 -7.581 -15.225 1.00 73.19 93 LYS A O 1
ATOM 734 N N . PHE A 1 94 ? -0.036 -6.366 -16.076 1.00 76.06 94 PHE A N 1
ATOM 735 C CA . PHE A 1 94 ? 0.100 -5.495 -14.911 1.00 76.06 94 PHE A CA 1
ATOM 736 C C . PHE A 1 94 ? -1.176 -4.682 -14.630 1.00 76.06 94 PHE A C 1
ATOM 738 O O . PHE A 1 94 ? -1.637 -4.643 -13.489 1.00 76.06 94 PHE A O 1
ATOM 745 N N . SER A 1 95 ? -1.814 -4.118 -15.663 1.00 71.50 95 SER A N 1
ATOM 746 C CA . SER A 1 95 ? -3.100 -3.416 -15.509 1.00 71.50 95 SER A CA 1
ATOM 747 C C . SER A 1 95 ? -4.209 -4.334 -15.013 1.00 71.50 95 SER A C 1
ATOM 749 O O . SER A 1 95 ? -4.977 -3.926 -14.145 1.00 71.50 95 SER A O 1
ATOM 751 N N . SER A 1 96 ? -4.280 -5.577 -15.498 1.00 71.00 96 SER A N 1
ATOM 752 C CA . SER A 1 96 ? -5.288 -6.537 -15.034 1.00 71.00 96 SER A CA 1
ATOM 753 C C . SER A 1 96 ? -5.168 -6.818 -13.528 1.00 71.00 96 SER A C 1
ATOM 755 O O . SER A 1 96 ? -6.167 -6.764 -12.810 1.00 71.00 96 SER A O 1
ATOM 757 N N . VAL A 1 97 ? -3.942 -6.996 -13.021 1.00 73.81 97 VAL A N 1
ATOM 758 C CA . VAL A 1 97 ? -3.657 -7.173 -11.587 1.00 73.81 97 VAL A CA 1
ATOM 759 C C . VAL A 1 97 ? -3.971 -5.902 -10.795 1.00 73.81 97 VAL A C 1
ATOM 761 O O . VAL A 1 97 ? -4.588 -5.967 -9.728 1.00 73.81 97 VAL A O 1
ATOM 764 N N . ALA A 1 98 ? -3.603 -4.731 -11.320 1.00 72.25 98 ALA A N 1
ATOM 765 C CA . ALA A 1 98 ? -3.893 -3.453 -10.678 1.00 72.25 98 ALA A CA 1
ATOM 766 C C . ALA A 1 98 ? -5.408 -3.219 -10.543 1.00 72.25 98 ALA A C 1
ATOM 768 O O . ALA A 1 98 ? -5.893 -2.866 -9.470 1.00 72.25 98 ALA A O 1
ATOM 769 N N . ILE A 1 99 ? -6.183 -3.491 -11.592 1.00 70.75 99 ILE A N 1
ATOM 770 C CA . ILE A 1 99 ? -7.645 -3.349 -11.582 1.00 70.75 99 ILE A CA 1
ATOM 771 C C . ILE A 1 99 ? -8.285 -4.366 -10.632 1.00 70.75 99 ILE A C 1
ATOM 773 O O . ILE A 1 99 ? -9.179 -4.006 -9.861 1.00 70.75 99 ILE A O 1
ATOM 777 N N . LEU A 1 100 ? -7.802 -5.611 -10.626 1.00 70.38 100 LEU A N 1
ATOM 778 C CA . LEU A 1 100 ? -8.288 -6.636 -9.708 1.00 70.38 100 LEU A CA 1
ATOM 779 C C . LEU A 1 100 ? -8.049 -6.243 -8.251 1.00 70.38 100 LEU A C 1
ATOM 781 O O . LEU A 1 100 ? -8.978 -6.291 -7.446 1.00 70.38 100 LEU A O 1
ATOM 785 N N . SER A 1 101 ? -6.841 -5.794 -7.913 1.00 73.19 101 SER A N 1
ATOM 786 C CA . SER A 1 101 ? -6.536 -5.348 -6.550 1.00 73.19 101 SER A CA 1
ATOM 787 C C . SER A 1 101 ? -7.419 -4.170 -6.121 1.00 73.19 101 SER A C 1
ATOM 789 O O . SER A 1 101 ? -7.949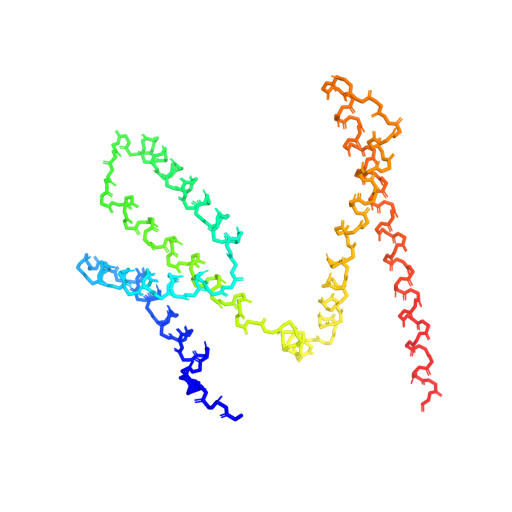 -4.177 -5.010 1.00 73.19 101 SER A O 1
ATOM 791 N N . LEU A 1 102 ? -7.687 -3.217 -7.021 1.00 70.12 102 LEU A N 1
ATOM 792 C CA . LEU A 1 102 ? -8.612 -2.111 -6.767 1.00 70.12 102 LEU A CA 1
ATOM 793 C C . LEU A 1 102 ? -10.042 -2.592 -6.487 1.00 70.12 102 LEU A C 1
ATOM 795 O O . LEU A 1 102 ? -10.700 -2.116 -5.561 1.00 70.12 102 LEU A O 1
ATOM 799 N N . SER A 1 103 ? -10.525 -3.537 -7.297 1.00 67.06 103 SER A N 1
ATOM 800 C CA . SER A 1 103 ? -11.867 -4.105 -7.156 1.00 67.06 103 SER A CA 1
ATOM 801 C C . SER A 1 103 ? -12.017 -4.858 -5.832 1.00 67.06 103 SER A C 1
ATOM 803 O O . SER A 1 103 ? -13.007 -4.673 -5.127 1.00 67.06 103 SER A O 1
ATOM 805 N N . MET A 1 104 ? -10.985 -5.607 -5.434 1.00 68.00 104 MET A N 1
ATOM 806 C CA . MET A 1 104 ? -10.931 -6.309 -4.155 1.00 68.00 104 MET A CA 1
ATOM 807 C C . MET A 1 104 ? -10.988 -5.331 -2.982 1.00 68.00 104 MET A C 1
ATOM 809 O O . MET A 1 104 ? -11.808 -5.511 -2.085 1.00 68.00 104 MET A O 1
ATOM 813 N N . ILE A 1 105 ? -10.187 -4.259 -3.003 1.00 69.75 105 ILE A N 1
ATOM 814 C CA . ILE A 1 105 ? -10.184 -3.241 -1.938 1.00 69.75 105 ILE A CA 1
ATOM 815 C C . ILE A 1 105 ? -11.583 -2.639 -1.742 1.00 69.75 105 ILE A C 1
ATOM 817 O O . ILE A 1 105 ? -12.009 -2.450 -0.605 1.00 69.75 105 ILE A O 1
ATOM 821 N N . ASN A 1 106 ? -12.323 -2.388 -2.827 1.00 65.88 106 ASN A N 1
ATOM 822 C CA . ASN A 1 106 ? -13.678 -1.833 -2.750 1.00 65.88 106 ASN A CA 1
ATOM 823 C C . ASN A 1 106 ? -14.710 -2.811 -2.171 1.00 65.88 106 ASN A C 1
ATOM 825 O O . ASN A 1 106 ? -15.687 -2.384 -1.555 1.00 65.88 106 ASN A O 1
ATOM 829 N N . CYS A 1 107 ? -14.528 -4.113 -2.384 1.00 65.00 107 CYS A N 1
ATOM 830 C CA . CYS A 1 107 ? -15.473 -5.132 -1.931 1.00 65.00 107 CYS A CA 1
ATOM 831 C C . CYS A 1 107 ? -15.173 -5.652 -0.517 1.00 65.00 107 CYS A C 1
ATOM 833 O O . CYS A 1 107 ? -16.056 -6.224 0.129 1.00 65.00 107 CYS A O 1
ATOM 835 N N . ILE A 1 108 ? -13.952 -5.457 -0.012 1.00 69.81 108 ILE A N 1
ATOM 836 C CA . ILE A 1 108 ? -13.556 -5.922 1.317 1.00 69.81 108 ILE A CA 1
ATOM 837 C C . ILE A 1 108 ? -14.132 -4.996 2.391 1.00 69.81 108 ILE A C 1
ATOM 839 O O . ILE A 1 108 ? -13.732 -3.845 2.554 1.00 69.81 108 ILE A O 1
ATOM 843 N N . ASN A 1 109 ? -15.038 -5.539 3.206 1.00 78.00 109 ASN A N 1
ATOM 844 C CA . ASN A 1 109 ? -15.436 -4.887 4.446 1.00 78.00 109 ASN A CA 1
ATOM 845 C C . ASN A 1 109 ? -14.405 -5.191 5.543 1.00 78.00 109 ASN A C 1
ATOM 847 O O . ASN A 1 109 ? -14.188 -6.353 5.896 1.00 78.00 109 ASN A O 1
ATOM 851 N N . ILE A 1 110 ? -13.811 -4.141 6.111 1.00 79.69 110 ILE A N 1
ATOM 852 C CA . ILE A 1 110 ? -12.783 -4.225 7.156 1.00 79.69 110 ILE A CA 1
ATOM 853 C C . ILE A 1 110 ? -13.264 -5.054 8.360 1.00 79.69 110 ILE A C 1
ATOM 855 O O . ILE A 1 110 ? -12.489 -5.824 8.923 1.00 79.69 110 ILE A O 1
ATOM 859 N N . SER A 1 111 ? -14.542 -4.952 8.744 1.00 79.25 111 SER A N 1
ATOM 860 C CA . SER A 1 111 ? -15.082 -5.728 9.871 1.00 79.25 111 SER A CA 1
ATOM 861 C C . SER A 1 111 ? -15.103 -7.232 9.588 1.00 79.25 111 SER A C 1
ATOM 863 O O . SER A 1 111 ? -14.680 -8.019 10.434 1.00 79.25 111 SER A O 1
ATOM 865 N N . LYS A 1 112 ? -15.523 -7.626 8.378 1.00 81.19 112 LYS A N 1
ATOM 866 C CA . LYS A 1 112 ? -15.501 -9.025 7.927 1.00 81.19 112 LYS A CA 1
ATOM 867 C C . LYS A 1 112 ? -14.070 -9.550 7.826 1.00 81.19 112 LYS A C 1
ATOM 869 O O . LYS A 1 112 ? -13.819 -10.686 8.209 1.00 81.19 112 LYS A O 1
ATOM 874 N N . LEU A 1 113 ? -13.129 -8.717 7.372 1.00 81.56 113 LEU A N 1
ATOM 875 C CA . LEU A 1 113 ? -11.710 -9.070 7.320 1.00 81.56 113 LEU A CA 1
ATOM 876 C C . LEU A 1 113 ? -11.180 -9.417 8.721 1.00 81.56 113 LEU A C 1
ATOM 878 O O . LEU A 1 113 ? -10.610 -10.487 8.915 1.00 81.56 113 LEU A O 1
ATOM 882 N N . ILE A 1 114 ? -11.432 -8.554 9.713 1.00 85.38 114 ILE A N 1
ATOM 883 C CA . ILE A 1 114 ? -11.028 -8.796 11.107 1.00 85.38 114 ILE A CA 1
ATOM 884 C C . ILE A 1 114 ? -11.657 -10.088 11.643 1.00 85.38 114 ILE A C 1
ATOM 886 O O . ILE A 1 114 ? -10.984 -10.848 12.335 1.00 85.38 114 ILE A O 1
ATOM 890 N N . GLU A 1 115 ? -12.922 -10.368 11.319 1.00 85.62 115 GLU A N 1
ATOM 891 C CA . GLU A 1 115 ? -13.595 -11.592 11.759 1.00 85.62 115 GLU A CA 1
ATOM 892 C C . GLU A 1 115 ? -12.942 -12.858 11.185 1.00 85.62 115 GLU A C 1
ATOM 894 O O . GLU A 1 115 ? -12.725 -13.819 11.925 1.00 85.62 115 GLU A O 1
ATOM 899 N N . VAL A 1 116 ? -12.571 -12.848 9.901 1.00 86.06 116 VAL A N 1
ATOM 900 C CA . VAL A 1 116 ? -11.851 -13.959 9.255 1.00 86.06 116 VAL A CA 1
ATOM 901 C C . VAL A 1 116 ? -10.493 -14.186 9.923 1.00 86.06 116 VAL A C 1
ATOM 903 O O . VAL A 1 116 ? -10.176 -15.315 10.296 1.00 86.06 116 VAL A O 1
ATOM 906 N N . PHE A 1 117 ? -9.719 -13.124 10.164 1.00 85.12 117 PHE A N 1
ATOM 907 C CA . PHE A 1 117 ? -8.432 -13.249 10.857 1.00 85.12 117 PHE A CA 1
ATOM 908 C C . PHE A 1 117 ? -8.580 -13.682 12.315 1.00 85.12 117 PHE A C 1
ATOM 910 O O . PHE A 1 117 ? -7.745 -14.433 12.810 1.00 85.12 117 PHE A O 1
ATOM 917 N N . ARG A 1 118 ? -9.663 -13.280 12.988 1.00 84.81 118 ARG A N 1
ATOM 918 C CA . ARG A 1 118 ? -9.977 -13.733 14.348 1.00 84.81 118 ARG A CA 1
ATOM 919 C C . ARG A 1 118 ? -10.277 -15.233 14.401 1.00 84.81 118 ARG A C 1
ATOM 921 O O . ARG A 1 118 ? -9.934 -15.860 15.398 1.00 84.81 118 ARG A O 1
ATOM 928 N N . LYS A 1 119 ? -10.899 -15.800 13.356 1.00 87.44 119 LYS A N 1
ATOM 929 C CA . LYS A 1 119 ? -11.133 -17.253 13.236 1.00 87.44 119 LYS A CA 1
ATOM 930 C C . LYS A 1 119 ? -9.828 -18.032 13.048 1.00 87.44 119 LYS A C 1
ATOM 932 O O . LYS A 1 119 ? -9.715 -19.124 13.587 1.00 87.44 119 LYS A O 1
ATOM 937 N N . LEU A 1 120 ? -8.858 -17.467 12.323 1.00 87.00 120 LEU A N 1
ATOM 938 C CA . LEU A 1 120 ? -7.519 -18.051 12.158 1.00 87.00 120 LEU A CA 1
ATOM 939 C C . LEU A 1 120 ? -6.727 -18.023 13.467 1.00 87.00 120 LEU A C 1
ATOM 941 O O . LEU A 1 120 ? -6.220 -19.047 13.911 1.00 87.00 120 LEU A O 1
ATOM 945 N N . SER A 1 121 ? -6.635 -16.855 14.106 1.00 87.94 121 SER A N 1
ATOM 946 C CA . SER A 1 121 ? -6.201 -16.772 15.497 1.00 87.94 121 SER A CA 1
ATOM 947 C C . SER A 1 121 ? -6.736 -15.512 16.187 1.00 87.94 121 SER A C 1
ATOM 949 O O . SER A 1 121 ? -6.771 -14.423 15.599 1.00 87.94 121 SER A O 1
ATOM 951 N N . PRO A 1 122 ? -7.118 -15.607 17.473 1.00 85.31 122 PRO A N 1
ATOM 952 C CA . PRO A 1 122 ? -7.667 -14.468 18.202 1.00 85.31 122 PRO A CA 1
ATOM 953 C C . PRO A 1 122 ? -6.649 -13.326 18.338 1.00 85.31 122 PRO A C 1
ATOM 955 O O . PRO A 1 122 ? -7.021 -12.157 18.234 1.00 85.31 122 PRO A O 1
ATOM 958 N N . ASN A 1 123 ? -5.361 -13.653 18.490 1.00 86.56 123 ASN A N 1
ATOM 959 C CA . ASN A 1 123 ? -4.285 -12.669 18.615 1.00 86.56 123 ASN A CA 1
ATOM 960 C C . ASN A 1 123 ? -4.077 -11.872 17.319 1.00 86.56 123 ASN A C 1
ATOM 962 O O . ASN A 1 123 ? -3.906 -10.653 17.383 1.00 86.56 123 ASN A O 1
ATOM 966 N N . LEU A 1 124 ? -4.155 -12.524 16.149 1.00 83.38 124 LEU A N 1
ATOM 967 C CA . LEU A 1 124 ? -4.077 -11.829 14.861 1.00 83.38 124 LEU A CA 1
ATOM 968 C C . LEU A 1 124 ? -5.263 -10.886 14.682 1.00 83.38 124 LEU A C 1
ATOM 970 O O . LEU A 1 124 ? -5.058 -9.730 14.330 1.00 83.38 124 LEU A O 1
ATOM 974 N N . GLY A 1 125 ? -6.485 -11.329 14.992 1.00 85.19 125 GLY A N 1
ATOM 975 C CA . GLY A 1 125 ? -7.672 -10.474 14.904 1.00 85.19 125 GLY A CA 1
ATOM 976 C C . GLY A 1 125 ? -7.563 -9.206 15.763 1.00 85.19 125 GLY A C 1
ATOM 977 O O . GLY A 1 125 ? -7.864 -8.109 15.290 1.00 85.19 125 GLY A O 1
ATOM 978 N N . ILE A 1 126 ? -7.085 -9.337 17.007 1.00 85.81 126 ILE A N 1
ATOM 979 C CA . ILE A 1 126 ? -6.880 -8.200 17.921 1.00 85.81 126 ILE A CA 1
ATOM 980 C C . ILE A 1 126 ? -5.775 -7.270 17.404 1.00 85.81 126 ILE A C 1
ATOM 982 O O . ILE A 1 126 ? -5.976 -6.055 17.364 1.00 85.81 126 ILE A O 1
ATOM 986 N N . SER A 1 127 ? -4.633 -7.821 16.980 1.00 86.81 127 SER A N 1
ATOM 987 C CA . SER A 1 127 ? -3.519 -7.041 16.425 1.00 86.81 127 SER A CA 1
ATOM 988 C C . SER A 1 127 ? -3.948 -6.254 15.185 1.00 86.81 127 SER A C 1
ATOM 990 O O . SER A 1 127 ? -3.710 -5.051 15.096 1.00 86.81 127 SER A O 1
ATOM 992 N N . LEU A 1 128 ? -4.667 -6.897 14.264 1.00 86.88 128 LEU A N 1
ATOM 993 C CA . LEU A 1 128 ? -5.126 -6.292 13.016 1.00 86.88 128 LEU A CA 1
ATOM 994 C C . LEU A 1 128 ? -6.146 -5.175 13.290 1.00 86.88 128 LEU A C 1
ATOM 996 O O . LEU A 1 128 ? -6.033 -4.081 12.735 1.00 86.88 128 LEU A O 1
ATOM 1000 N N . ALA A 1 129 ? -7.080 -5.397 14.220 1.00 86.62 129 ALA A N 1
ATOM 1001 C CA . ALA A 1 129 ? -8.024 -4.371 14.658 1.00 86.62 129 ALA A CA 1
ATOM 1002 C C . ALA A 1 129 ? -7.324 -3.157 15.296 1.00 86.62 129 ALA A C 1
ATOM 1004 O O . ALA A 1 129 ? -7.687 -2.010 15.011 1.00 86.62 129 ALA A O 1
ATOM 1005 N N . LEU A 1 130 ? -6.309 -3.391 16.136 1.00 85.38 130 LEU A N 1
ATOM 1006 C CA . LEU A 1 130 ? -5.522 -2.326 16.759 1.00 85.38 130 LEU A CA 1
ATOM 1007 C C . LEU A 1 130 ? -4.736 -1.532 15.706 1.00 85.38 130 LEU A C 1
ATOM 1009 O O . LEU A 1 130 ? -4.796 -0.303 15.701 1.00 85.38 130 LEU A O 1
ATOM 1013 N N . SER A 1 131 ? -4.072 -2.223 14.779 1.00 86.75 131 SER A N 1
ATOM 1014 C CA . SER A 1 131 ? -3.310 -1.616 13.684 1.00 86.75 131 SER A CA 1
ATOM 1015 C C . SER A 1 131 ? -4.187 -0.731 12.804 1.00 86.75 131 SER A C 1
ATOM 1017 O O . SER A 1 131 ? -3.838 0.422 12.562 1.00 86.75 131 SER A O 1
ATOM 1019 N N . ILE A 1 132 ? -5.375 -1.200 12.403 1.00 86.88 132 ILE A N 1
ATOM 1020 C CA . ILE A 1 132 ? -6.325 -0.392 11.619 1.00 86.88 132 ILE A CA 1
ATOM 1021 C C . ILE A 1 132 ? -6.747 0.864 12.390 1.00 86.88 132 ILE A C 1
ATOM 1023 O O . ILE A 1 132 ? -6.799 1.964 11.831 1.00 86.88 132 ILE A O 1
ATOM 1027 N N . LYS A 1 133 ? -7.043 0.722 13.687 1.00 85.06 133 LYS A N 1
ATOM 1028 C CA . LYS A 1 133 ? -7.418 1.858 14.535 1.00 85.06 133 LYS A CA 1
ATOM 1029 C C . LYS A 1 133 ? -6.291 2.893 14.608 1.00 85.06 133 LYS A C 1
ATOM 1031 O O . LYS A 1 133 ? -6.567 4.089 14.513 1.00 85.06 133 LYS A O 1
ATOM 1036 N N . MET A 1 134 ? -5.042 2.443 14.725 1.00 83.31 134 MET A N 1
ATOM 1037 C CA . MET A 1 134 ? -3.864 3.312 14.740 1.00 83.31 134 MET A CA 1
ATOM 1038 C C . MET A 1 134 ? -3.629 3.978 13.384 1.00 83.31 134 MET A C 1
ATOM 1040 O O . MET A 1 134 ? -3.476 5.196 13.340 1.00 83.31 134 MET A O 1
ATOM 1044 N N . MET A 1 135 ? -3.725 3.242 12.273 1.00 84.38 135 MET A N 1
ATOM 1045 C CA . MET A 1 135 ? -3.619 3.802 10.916 1.00 84.38 135 MET A CA 1
ATOM 1046 C C . MET A 1 135 ? -4.623 4.932 10.661 1.00 84.38 135 MET A C 1
ATOM 1048 O O . MET A 1 135 ? -4.317 5.863 9.926 1.00 84.38 135 MET A O 1
ATOM 1052 N N . LYS A 1 136 ? -5.803 4.902 11.293 1.00 85.38 136 LYS A N 1
ATOM 1053 C CA . LYS A 1 136 ? -6.782 5.998 11.201 1.00 85.38 136 LYS A CA 1
ATOM 1054 C C . LYS A 1 136 ? -6.379 7.240 12.007 1.00 85.38 136 LYS A C 1
ATOM 1056 O O . LYS A 1 136 ? -6.780 8.351 11.657 1.00 85.38 136 LYS A O 1
ATOM 1061 N N . ASN A 1 137 ? -5.634 7.067 13.097 1.00 83.38 137 ASN A N 1
ATOM 1062 C CA . ASN A 1 137 ? -5.234 8.158 13.985 1.00 83.38 137 ASN A CA 1
ATOM 1063 C C . ASN A 1 137 ? -3.922 8.828 13.544 1.00 83.38 137 ASN A C 1
ATOM 1065 O O . ASN A 1 137 ? -3.800 10.049 13.628 1.00 83.38 137 ASN A O 1
ATOM 1069 N N . LEU A 1 138 ? -2.968 8.048 13.027 1.00 84.56 138 LEU A N 1
ATOM 1070 C CA . LEU A 1 138 ? -1.630 8.525 12.663 1.00 84.56 138 LEU A CA 1
ATOM 1071 C C . LEU A 1 138 ? -1.634 9.708 11.675 1.00 84.56 138 LEU A C 1
ATOM 1073 O O . LEU A 1 138 ? -0.925 10.673 11.950 1.00 84.56 138 LEU A O 1
ATOM 1077 N N . PRO A 1 139 ? -2.450 9.737 10.599 1.00 86.31 139 PRO A N 1
ATOM 1078 C CA . PRO A 1 139 ? -2.486 10.881 9.691 1.00 86.31 139 PRO A CA 1
ATOM 1079 C C . PRO A 1 139 ? -2.908 12.175 10.388 1.00 86.31 139 PRO A C 1
ATOM 1081 O O . PRO A 1 139 ? -2.356 13.230 10.103 1.00 86.31 139 PRO A O 1
ATOM 1084 N N . LYS A 1 140 ? -3.848 12.105 11.341 1.00 86.06 140 LYS A N 1
ATOM 1085 C CA . LYS A 1 140 ? -4.289 13.286 12.097 1.00 86.06 140 LYS A CA 1
ATOM 1086 C C . LYS A 1 140 ? -3.151 13.834 12.948 1.00 86.06 140 LYS A C 1
ATOM 1088 O O . LYS A 1 140 ? -2.857 15.024 12.879 1.00 86.06 140 LYS A O 1
ATOM 1093 N N . VAL A 1 141 ? -2.484 12.953 13.692 1.00 85.31 141 VAL A N 1
ATOM 1094 C CA . VAL A 1 141 ? -1.323 13.307 14.517 1.00 85.31 141 VAL A CA 1
ATOM 1095 C C . VAL A 1 141 ? -0.215 13.915 13.656 1.00 85.31 141 VAL A C 1
ATOM 1097 O O . VAL A 1 141 ? 0.304 14.976 13.994 1.00 85.31 141 VAL A O 1
ATOM 1100 N N . TRP A 1 142 ? 0.083 13.296 12.512 1.00 84.94 142 TRP A N 1
ATOM 1101 C CA . TRP A 1 142 ? 1.067 13.799 11.557 1.00 84.94 142 TRP A CA 1
ATOM 1102 C C . TRP A 1 142 ? 0.719 15.205 11.061 1.00 84.94 142 TRP A C 1
ATOM 1104 O O . TRP A 1 142 ? 1.557 16.094 11.132 1.00 84.94 142 TRP A O 1
ATOM 1114 N N . THR A 1 143 ? -0.526 15.438 10.627 1.00 86.94 143 THR A N 1
ATOM 1115 C CA . THR A 1 143 ? -0.946 16.755 10.114 1.00 86.94 143 THR A CA 1
ATOM 1116 C C . THR A 1 143 ? -0.916 17.860 11.164 1.00 86.94 143 THR A C 1
ATOM 1118 O O . THR A 1 143 ? -0.647 19.012 10.835 1.00 86.94 143 THR A O 1
ATOM 1121 N N . ILE A 1 144 ? -1.198 17.535 12.428 1.00 85.62 144 ILE A N 1
ATOM 1122 C CA . ILE A 1 144 ? -1.112 18.504 13.524 1.00 85.62 144 ILE A CA 1
ATOM 1123 C C . ILE A 1 144 ? 0.356 18.845 13.776 1.00 85.62 144 ILE A C 1
ATOM 1125 O O . ILE A 1 144 ? 0.701 20.020 13.845 1.00 85.62 144 ILE A O 1
ATOM 1129 N N . MET A 1 145 ? 1.228 17.836 13.839 1.00 83.12 145 MET A N 1
ATOM 1130 C CA . MET A 1 145 ? 2.654 18.065 14.062 1.00 83.12 145 MET A CA 1
ATOM 1131 C C . MET A 1 145 ? 3.314 18.814 12.916 1.00 83.12 145 MET A C 1
ATOM 1133 O O . MET A 1 145 ? 4.036 19.772 13.174 1.00 83.12 145 MET A O 1
ATOM 1137 N N . SER A 1 146 ? 3.038 18.446 11.663 1.00 81.81 146 SER A N 1
ATOM 1138 C CA . SER A 1 146 ? 3.609 19.146 10.513 1.00 81.81 146 SER A CA 1
ATOM 1139 C C . SER A 1 146 ? 3.257 20.633 10.547 1.00 81.81 146 SER A C 1
ATOM 1141 O O . SER A 1 146 ? 4.139 21.460 10.365 1.00 81.81 146 SER A O 1
ATOM 1143 N N . ARG A 1 147 ? 2.005 20.977 10.887 1.00 83.88 147 ARG A N 1
ATOM 1144 C CA . ARG A 1 147 ? 1.562 22.372 11.029 1.00 83.88 147 ARG A CA 1
ATOM 1145 C C . ARG A 1 147 ? 2.226 23.093 12.199 1.00 83.88 147 ARG A C 1
ATOM 1147 O O . ARG A 1 147 ? 2.629 24.237 12.043 1.00 83.88 147 ARG A O 1
ATOM 1154 N N . LEU A 1 148 ? 2.343 22.450 13.363 1.00 84.25 148 LEU A N 1
ATOM 1155 C CA . LEU A 1 148 ? 2.982 23.060 14.536 1.00 84.25 148 LEU A CA 1
ATOM 1156 C C . LEU A 1 148 ? 4.457 23.388 14.275 1.00 84.25 148 LEU A C 1
ATOM 1158 O O . LEU A 1 148 ? 4.923 24.463 14.646 1.00 84.25 148 LEU A O 1
ATOM 1162 N N . TYR A 1 149 ? 5.184 22.489 13.611 1.00 82.69 149 TYR A N 1
ATOM 1163 C CA . TYR A 1 149 ? 6.586 22.724 13.267 1.00 82.69 149 TYR A CA 1
ATOM 1164 C C . TYR A 1 149 ? 6.760 23.719 12.118 1.00 82.69 149 TYR A C 1
ATOM 1166 O O . TYR A 1 149 ? 7.704 24.499 12.156 1.00 82.69 149 TYR A O 1
ATOM 1174 N N . GLU A 1 150 ? 5.853 23.733 11.140 1.00 80.25 150 GLU A N 1
ATOM 1175 C CA . GLU A 1 150 ? 5.854 24.715 10.048 1.00 80.25 150 GLU A CA 1
ATOM 1176 C C . GLU A 1 150 ? 5.609 26.144 10.553 1.00 80.25 150 GLU A C 1
ATOM 1178 O O . GLU A 1 150 ? 6.259 27.072 10.091 1.00 80.25 150 GLU A O 1
ATOM 1183 N N . ILE A 1 151 ? 4.736 26.325 11.551 1.00 79.81 151 ILE A N 1
ATOM 1184 C CA . ILE A 1 151 ? 4.519 27.636 12.187 1.00 79.81 151 ILE A CA 1
ATOM 1185 C C . ILE A 1 151 ? 5.746 28.067 13.003 1.00 79.81 151 ILE A C 1
ATOM 1187 O O . ILE A 1 151 ? 6.096 29.245 13.012 1.00 79.81 151 ILE A O 1
ATOM 1191 N N . ASN A 1 152 ? 6.405 27.129 13.690 1.00 75.62 152 ASN A N 1
ATOM 1192 C CA . ASN A 1 152 ? 7.531 27.445 14.575 1.00 75.62 152 ASN A CA 1
ATOM 1193 C C . ASN A 1 152 ? 8.869 27.647 13.848 1.00 75.62 152 ASN A C 1
ATOM 1195 O O . ASN A 1 152 ? 9.773 28.256 14.416 1.00 75.62 152 ASN A O 1
ATOM 1199 N N . MET A 1 153 ? 9.025 27.126 12.632 1.00 68.44 153 MET A N 1
ATOM 1200 C CA . MET A 1 153 ? 10.253 27.236 11.846 1.00 68.44 153 MET A CA 1
ATOM 1201 C C . MET A 1 153 ? 9.949 27.959 10.533 1.00 68.44 153 MET A C 1
ATOM 1203 O O . MET A 1 153 ? 9.410 27.370 9.598 1.00 68.44 153 MET A O 1
ATOM 1207 N N . CYS A 1 154 ? 10.337 29.231 10.429 1.00 65.25 154 CYS A N 1
ATOM 1208 C CA . CYS A 1 154 ? 10.309 29.967 9.164 1.00 65.25 154 CYS A CA 1
ATOM 1209 C C . CYS A 1 154 ? 11.366 29.395 8.200 1.00 65.25 154 CYS A C 1
ATOM 1211 O O . CYS A 1 154 ? 12.508 29.850 8.168 1.00 65.25 154 CYS A O 1
ATOM 1213 N N . CYS A 1 155 ? 11.011 28.365 7.431 1.00 64.06 155 CYS A N 1
ATOM 1214 C CA . CYS A 1 155 ? 11.940 27.681 6.531 1.00 64.06 155 CYS A CA 1
ATOM 1215 C C . CYS A 1 155 ? 12.084 28.406 5.181 1.00 64.06 155 CYS A C 1
ATOM 1217 O O . CYS A 1 155 ? 11.279 28.183 4.274 1.00 64.06 155 CYS A O 1
ATOM 1219 N N . ASN A 1 156 ? 13.158 29.184 5.004 1.00 74.69 156 ASN A N 1
ATOM 1220 C CA . ASN A 1 156 ? 13.552 29.701 3.684 1.00 74.69 156 ASN A CA 1
ATOM 1221 C C . ASN A 1 156 ? 14.542 28.781 2.947 1.00 74.69 156 ASN A C 1
ATOM 1223 O O . ASN A 1 156 ? 14.534 28.752 1.717 1.00 74.69 156 ASN A O 1
ATOM 1227 N N . ASN A 1 157 ? 15.343 27.979 3.662 1.00 83.19 157 ASN A N 1
ATOM 1228 C CA . ASN A 1 157 ? 16.385 27.144 3.055 1.00 83.19 157 ASN A CA 1
ATOM 1229 C C . ASN A 1 157 ? 16.017 25.651 2.997 1.00 83.19 157 ASN A C 1
ATOM 1231 O O . ASN A 1 157 ? 15.228 25.133 3.789 1.00 83.19 157 ASN A O 1
ATOM 1235 N N . TYR A 1 158 ? 16.641 24.924 2.062 1.00 82.50 158 TYR A N 1
ATOM 1236 C CA . TYR A 1 158 ? 16.452 23.476 1.888 1.00 82.50 158 TYR A CA 1
ATOM 1237 C C . TYR A 1 158 ? 16.914 22.660 3.110 1.00 82.50 158 TYR A C 1
ATOM 1239 O O . TYR A 1 158 ? 16.268 21.681 3.482 1.00 82.50 158 TYR A O 1
ATOM 1247 N N . ILE A 1 159 ? 17.994 23.091 3.771 1.00 82.75 159 ILE A N 1
ATOM 1248 C CA . ILE A 1 159 ? 18.535 22.444 4.978 1.00 82.75 159 ILE A CA 1
ATOM 1249 C C . ILE A 1 159 ? 17.520 22.519 6.127 1.00 82.75 159 ILE A C 1
ATOM 1251 O O . ILE A 1 159 ? 17.264 21.513 6.790 1.00 82.75 159 ILE A O 1
ATOM 1255 N N . ASP A 1 160 ? 16.860 23.666 6.291 1.00 81.25 160 ASP A N 1
ATOM 1256 C CA . ASP A 1 160 ? 15.845 23.868 7.331 1.00 81.25 160 ASP A CA 1
ATOM 1257 C C . ASP A 1 160 ? 14.621 22.975 7.101 1.00 81.25 160 ASP A C 1
ATOM 1259 O O . ASP A 1 160 ? 14.051 22.442 8.052 1.00 81.25 160 ASP A O 1
ATOM 1263 N N . ARG A 1 161 ? 14.251 22.725 5.835 1.00 81.38 161 ARG A N 1
ATOM 1264 C CA . ARG A 1 161 ? 13.166 21.789 5.492 1.00 81.38 161 ARG A CA 1
ATOM 1265 C C . ARG A 1 161 ? 13.497 20.348 5.875 1.00 81.38 161 ARG A C 1
ATOM 1267 O O . ARG A 1 161 ? 12.620 19.635 6.360 1.00 81.38 161 ARG A O 1
ATOM 1274 N N . ILE A 1 162 ? 14.745 19.916 5.685 1.00 83.81 162 ILE A N 1
ATOM 1275 C CA . ILE A 1 162 ? 15.190 18.584 6.123 1.00 83.81 162 ILE A CA 1
ATOM 1276 C C . ILE A 1 162 ? 15.186 18.505 7.652 1.00 83.81 162 ILE A C 1
ATOM 1278 O O . ILE A 1 162 ? 14.683 17.529 8.209 1.00 83.81 162 ILE A O 1
ATOM 1282 N N . ALA A 1 163 ? 15.687 19.536 8.337 1.00 84.06 163 ALA A N 1
ATOM 1283 C CA . ALA A 1 163 ? 15.676 19.597 9.796 1.00 84.06 163 ALA A CA 1
ATOM 1284 C C . ALA A 1 163 ? 14.245 19.544 10.362 1.00 84.06 163 ALA A C 1
ATOM 1286 O O . ALA A 1 163 ? 13.979 18.784 11.296 1.00 84.06 163 ALA A O 1
ATOM 1287 N N . LEU A 1 164 ? 13.305 20.272 9.749 1.00 84.88 164 LEU A N 1
ATOM 1288 C CA . LEU A 1 164 ? 11.880 20.229 10.083 1.00 84.88 164 LEU A CA 1
ATOM 1289 C C . LEU A 1 164 ? 11.298 18.828 9.890 1.00 84.88 164 LEU A C 1
ATOM 1291 O O . LEU A 1 164 ? 10.583 18.329 10.760 1.00 84.88 164 LEU A O 1
ATOM 1295 N N . LEU A 1 165 ? 11.632 18.162 8.783 1.00 84.81 165 LEU A N 1
ATOM 1296 C CA . LEU A 1 165 ? 11.176 16.803 8.514 1.00 84.81 165 LEU A CA 1
ATOM 1297 C C . LEU A 1 165 ? 11.695 15.836 9.590 1.00 84.81 165 LEU A C 1
ATOM 1299 O O . LEU A 1 165 ? 10.905 15.087 10.161 1.00 84.81 165 LEU A O 1
ATOM 1303 N N . ILE A 1 166 ? 12.976 15.911 9.954 1.00 87.44 166 ILE A N 1
ATOM 1304 C CA . ILE A 1 166 ? 13.569 15.081 11.016 1.00 87.44 166 ILE A CA 1
ATOM 1305 C C . ILE A 1 166 ? 12.887 15.333 12.369 1.00 87.44 166 ILE A C 1
ATOM 1307 O O . ILE A 1 166 ? 12.519 14.380 13.060 1.00 87.44 166 ILE A O 1
ATOM 1311 N N . LEU A 1 167 ? 12.675 16.600 12.739 1.00 86.25 167 LEU A N 1
ATOM 1312 C CA . LEU A 1 167 ? 11.983 16.978 13.976 1.00 86.25 167 LEU A CA 1
ATOM 1313 C C . LEU A 1 167 ? 10.545 16.450 14.001 1.00 86.25 167 LEU A C 1
ATOM 1315 O O . LEU A 1 167 ? 10.133 15.843 14.991 1.00 86.25 167 LEU A O 1
ATOM 1319 N N . SER A 1 168 ? 9.813 16.607 12.896 1.00 86.31 168 SER A N 1
ATOM 1320 C CA . SER A 1 168 ? 8.439 16.119 12.767 1.00 86.31 168 SER A CA 1
ATOM 1321 C C . SER A 1 168 ? 8.355 14.595 12.882 1.00 86.31 168 SER A C 1
ATOM 1323 O O . SER A 1 168 ? 7.488 14.091 13.594 1.00 86.31 168 SER A O 1
ATOM 1325 N N . ILE A 1 169 ? 9.297 13.852 12.282 1.00 88.00 169 ILE A N 1
ATOM 1326 C CA . ILE A 1 169 ? 9.385 12.392 12.411 1.00 88.00 169 ILE A CA 1
ATOM 1327 C C . ILE A 1 169 ? 9.681 11.998 13.854 1.00 88.00 169 ILE A C 1
ATOM 1329 O O . ILE A 1 169 ? 9.019 11.111 14.390 1.00 88.00 169 ILE A O 1
ATOM 1333 N N . LYS A 1 170 ? 10.644 12.654 14.508 1.00 88.19 170 LYS A N 1
ATOM 1334 C CA . LYS A 1 170 ? 11.014 12.336 15.892 1.00 88.19 170 LYS A CA 1
ATOM 1335 C C . LYS A 1 170 ? 9.839 12.561 16.847 1.00 88.19 170 LYS A C 1
ATOM 1337 O O . LYS A 1 170 ? 9.533 11.689 17.660 1.00 88.19 170 LYS A O 1
ATOM 1342 N N . ALA A 1 171 ? 9.153 13.695 16.710 1.00 86.31 171 ALA A N 1
ATOM 1343 C CA . ALA A 1 171 ? 7.961 14.012 17.489 1.00 86.31 171 ALA A CA 1
ATOM 1344 C C . ALA A 1 171 ? 6.816 13.033 17.203 1.00 86.31 171 ALA A C 1
ATOM 1346 O O . ALA A 1 171 ? 6.171 12.544 18.128 1.00 86.31 171 ALA A O 1
ATOM 1347 N N . PHE A 1 172 ? 6.597 12.694 15.932 1.00 87.62 172 PHE A N 1
ATOM 1348 C CA . PHE A 1 172 ? 5.591 11.722 15.521 1.00 87.62 172 PHE A CA 1
ATOM 1349 C C . PHE A 1 172 ? 5.847 10.335 16.117 1.00 87.62 172 PHE A C 1
ATOM 1351 O O . PHE A 1 172 ? 4.925 9.736 16.669 1.00 87.62 172 PHE A O 1
ATOM 1358 N N . LEU A 1 173 ? 7.088 9.843 16.063 1.00 88.00 173 LEU A N 1
ATOM 1359 C CA . LEU A 1 173 ? 7.463 8.562 16.658 1.00 88.00 173 LEU A CA 1
ATOM 1360 C C . LEU A 1 173 ? 7.187 8.564 18.163 1.00 88.00 173 LEU A C 1
ATOM 1362 O O . LEU A 1 173 ? 6.499 7.665 18.641 1.00 88.00 173 LEU A O 1
ATOM 1366 N N . PHE A 1 174 ? 7.624 9.601 18.881 1.00 88.75 174 PHE A N 1
ATOM 1367 C CA . PHE A 1 174 ? 7.396 9.719 20.322 1.00 88.75 174 PHE A CA 1
ATOM 1368 C C . PHE A 1 174 ? 5.903 9.768 20.687 1.00 88.75 174 PHE A C 1
ATOM 1370 O O . PHE A 1 174 ? 5.452 9.087 21.606 1.00 88.75 174 PHE A O 1
ATOM 1377 N N . LEU A 1 175 ? 5.099 10.529 19.941 1.00 86.81 175 LEU A N 1
ATOM 1378 C CA . LEU A 1 175 ? 3.661 10.599 20.199 1.00 86.81 175 LEU A CA 1
ATOM 1379 C C . LEU A 1 175 ? 2.950 9.282 19.852 1.00 86.81 175 LEU A C 1
ATOM 1381 O O . LEU A 1 175 ? 1.994 8.889 20.524 1.00 86.81 175 LEU A O 1
ATOM 1385 N N . SER A 1 176 ? 3.407 8.595 18.802 1.00 85.31 176 SER A N 1
ATOM 1386 C CA . SER A 1 176 ? 2.837 7.317 18.372 1.00 85.31 176 SER A CA 1
ATOM 1387 C C . SER A 1 176 ? 3.087 6.209 19.396 1.00 85.31 176 SER A C 1
ATOM 1389 O O . SER A 1 176 ? 2.157 5.470 19.722 1.00 85.31 176 SER A O 1
ATOM 1391 N N . THR A 1 177 ? 4.292 6.133 19.973 1.00 86.81 177 THR A N 1
ATOM 1392 C CA . THR A 1 177 ? 4.621 5.167 21.030 1.00 86.81 177 THR A CA 1
ATOM 1393 C C . THR A 1 177 ? 3.846 5.466 22.308 1.00 86.81 177 THR A C 1
ATOM 1395 O O . THR A 1 177 ? 3.283 4.548 22.902 1.00 86.81 177 THR A O 1
ATOM 1398 N N . TYR A 1 178 ? 3.716 6.742 22.679 1.00 89.06 178 TYR A N 1
ATOM 1399 C CA . TYR A 1 178 ? 2.888 7.159 23.811 1.00 89.06 178 TYR A CA 1
ATOM 1400 C C . TYR A 1 178 ? 1.413 6.762 23.626 1.00 89.06 178 TYR A C 1
ATOM 1402 O O . TYR A 1 178 ? 0.807 6.144 24.501 1.00 89.06 178 TYR A O 1
ATOM 1410 N N . SER A 1 179 ? 0.836 7.034 22.450 1.00 85.62 179 SER A N 1
ATOM 1411 C CA . SER A 1 179 ? -0.552 6.672 22.133 1.00 85.62 179 SER A CA 1
ATOM 1412 C C . SER A 1 179 ? -0.784 5.154 22.115 1.00 85.62 179 SER A C 1
ATOM 1414 O O . SER A 1 179 ? -1.843 4.674 22.543 1.00 85.62 179 SER A O 1
ATOM 1416 N N . LEU A 1 180 ? 0.207 4.385 21.650 1.00 84.06 180 LEU A N 1
ATOM 1417 C CA . LEU A 1 180 ? 0.199 2.925 21.718 1.00 84.06 180 LEU A CA 1
ATOM 1418 C C . LEU A 1 180 ? 0.188 2.443 23.168 1.00 84.06 180 LEU A C 1
ATOM 1420 O O . LEU A 1 180 ? -0.664 1.628 23.519 1.00 84.06 180 LEU A O 1
ATOM 1424 N N . MET A 1 181 ? 1.069 2.980 24.012 1.00 88.12 181 MET A N 1
ATOM 1425 C CA . MET A 1 181 ? 1.164 2.603 25.422 1.00 88.12 181 MET A CA 1
ATOM 1426 C C . MET A 1 181 ? -0.148 2.881 26.163 1.00 88.12 181 MET A C 1
ATOM 1428 O O . MET A 1 181 ? -0.707 1.976 26.780 1.00 88.12 181 MET A O 1
ATOM 1432 N N . GLN A 1 182 ? -0.732 4.066 25.966 1.00 88.50 182 GLN A N 1
ATOM 1433 C CA . GLN A 1 182 ? -2.038 4.420 26.529 1.00 88.50 182 GLN A CA 1
ATOM 1434 C C . GLN A 1 182 ? -3.160 3.482 26.045 1.00 88.50 182 GLN A C 1
ATOM 1436 O O . GLN A 1 182 ? -4.054 3.103 26.805 1.00 88.50 182 GLN A O 1
ATOM 1441 N N . SER A 1 183 ? -3.125 3.075 24.773 1.00 85.75 183 SER A N 1
ATOM 1442 C CA . SER A 1 183 ? -4.115 2.144 24.217 1.00 85.75 183 SER A CA 1
ATOM 1443 C C . SER A 1 183 ? -3.974 0.733 24.789 1.00 85.75 183 SER A C 1
ATOM 1445 O O . SER A 1 183 ? -4.986 0.070 25.025 1.00 85.75 183 SER A O 1
ATOM 1447 N N . VAL A 1 184 ? -2.742 0.283 25.038 1.00 84.75 184 VAL A N 1
ATOM 1448 C CA . VAL A 1 184 ? -2.450 -1.003 25.682 1.00 84.75 184 VAL A CA 1
ATOM 1449 C C . VAL A 1 184 ? -2.890 -0.984 27.146 1.00 84.75 184 VAL A C 1
ATOM 1451 O O . VAL A 1 184 ? -3.574 -1.908 27.580 1.00 84.75 184 VAL A O 1
ATOM 1454 N N . GLU A 1 185 ? -2.605 0.081 27.893 1.00 87.56 185 GLU A N 1
ATOM 1455 C CA . GLU A 1 185 ? -3.067 0.239 29.279 1.00 87.56 185 GLU A CA 1
ATOM 1456 C C . GLU A 1 185 ? -4.598 0.237 29.378 1.00 87.56 185 GLU A C 1
ATOM 1458 O O . GLU A 1 185 ? -5.181 -0.498 30.184 1.00 87.56 185 GLU A O 1
ATOM 1463 N N . ALA A 1 186 ? -5.276 0.991 28.508 1.00 86.38 186 ALA A N 1
ATOM 1464 C CA . ALA A 1 186 ? -6.736 1.006 28.425 1.00 86.38 186 ALA A CA 1
ATOM 1465 C C . ALA A 1 186 ? -7.318 -0.372 28.054 1.00 86.38 186 ALA A C 1
ATOM 1467 O O . ALA A 1 186 ? -8.404 -0.745 28.506 1.00 86.38 186 ALA A O 1
ATOM 1468 N N . PHE A 1 187 ? -6.608 -1.150 27.235 1.00 85.00 187 PHE A N 1
ATOM 1469 C CA . PHE A 1 187 ? -7.008 -2.509 26.883 1.00 85.00 187 PHE A CA 1
ATOM 1470 C C . PHE A 1 187 ? -6.833 -3.476 28.062 1.00 85.00 187 PHE A C 1
ATOM 1472 O O . PHE A 1 187 ? -7.765 -4.208 28.401 1.00 85.00 187 PHE A O 1
ATOM 1479 N N . ILE A 1 188 ? -5.679 -3.442 28.736 1.00 85.38 188 ILE A N 1
ATOM 1480 C CA . ILE A 1 188 ? -5.380 -4.292 29.895 1.00 85.38 188 ILE A CA 1
ATOM 1481 C C . ILE A 1 188 ? -6.378 -4.020 31.024 1.00 85.38 188 ILE A C 1
ATOM 1483 O O . ILE A 1 188 ? -6.966 -4.963 31.556 1.00 85.38 188 ILE A O 1
ATOM 1487 N N . THR A 1 189 ? -6.623 -2.753 31.363 1.00 88.38 189 THR A N 1
ATOM 1488 C CA . THR A 1 189 ? -7.584 -2.366 32.411 1.00 88.38 189 THR A CA 1
ATOM 1489 C C . THR A 1 189 ? -8.994 -2.882 32.114 1.00 88.38 189 THR A C 1
ATOM 1491 O O . THR A 1 189 ? -9.598 -3.534 32.966 1.00 88.38 189 THR A O 1
ATOM 1494 N N . ARG A 1 190 ? -9.496 -2.705 30.885 1.00 85.38 190 ARG A N 1
ATOM 1495 C CA . ARG A 1 190 ? -10.808 -3.237 30.471 1.00 85.38 190 ARG A CA 1
ATOM 1496 C C . ARG A 1 190 ? -10.862 -4.763 30.470 1.00 85.38 190 ARG A C 1
ATOM 1498 O O . ARG A 1 190 ? -11.863 -5.330 30.899 1.00 85.38 190 ARG A O 1
ATOM 1505 N N . SER A 1 191 ? -9.795 -5.434 30.036 1.00 81.69 191 SER A N 1
ATOM 1506 C CA . SER A 1 191 ? -9.734 -6.902 30.035 1.00 81.69 191 SER A CA 1
ATOM 1507 C C . SER A 1 191 ? -9.776 -7.489 31.452 1.00 81.69 191 SER A C 1
ATOM 1509 O O . SER A 1 191 ? -10.460 -8.483 31.685 1.00 81.69 191 SER A O 1
ATOM 1511 N N . LYS A 1 192 ? -9.115 -6.837 32.422 1.00 78.75 192 LYS A N 1
ATOM 1512 C CA . LYS A 1 192 ? -9.160 -7.221 33.840 1.00 78.75 192 LYS A CA 1
ATOM 1513 C C . LYS A 1 192 ? -10.563 -7.059 34.427 1.00 78.75 192 LYS A C 1
ATOM 1515 O O . LYS A 1 192 ? -10.990 -7.917 35.190 1.00 78.75 192 LYS A O 1
ATOM 1520 N N . ILE A 1 193 ? -11.282 -5.996 34.058 1.00 80.00 193 ILE A N 1
ATOM 1521 C CA . ILE A 1 193 ? -12.667 -5.761 34.501 1.00 80.00 193 ILE A CA 1
ATOM 1522 C C . ILE A 1 193 ? -13.611 -6.832 33.940 1.00 80.00 193 ILE A C 1
ATOM 1524 O O . ILE A 1 193 ? -14.430 -7.365 34.679 1.00 80.00 193 ILE A O 1
ATOM 1528 N N . LEU A 1 194 ? -13.477 -7.179 32.656 1.00 70.69 194 LEU A N 1
ATOM 1529 C CA . LEU A 1 194 ? -14.320 -8.188 32.006 1.00 70.69 194 LEU A CA 1
ATOM 1530 C C . LEU A 1 194 ? -14.098 -9.611 32.535 1.00 70.69 194 LEU A C 1
ATOM 1532 O O . LEU A 1 194 ? -15.031 -10.392 32.495 1.00 70.69 194 LEU A O 1
ATOM 1536 N N . ARG A 1 195 ? -12.902 -9.948 33.039 1.00 67.56 195 ARG A N 1
ATOM 1537 C CA . ARG A 1 195 ? -12.632 -11.254 33.676 1.00 67.56 195 ARG A CA 1
ATOM 1538 C C . ARG A 1 195 ? -13.150 -11.378 35.112 1.00 67.56 195 ARG A C 1
ATOM 1540 O O . ARG A 1 195 ? -13.131 -12.474 35.656 1.00 67.56 195 ARG A O 1
ATOM 1547 N N . ARG A 1 196 ? -13.509 -10.264 35.758 1.00 58.00 196 ARG A N 1
ATOM 1548 C CA . ARG A 1 196 ? -14.051 -10.245 37.130 1.00 58.00 196 ARG A CA 1
ATOM 1549 C C . ARG A 1 196 ? -15.583 -10.295 37.170 1.00 58.00 196 ARG A C 1
ATOM 1551 O O . ARG A 1 196 ? -16.136 -10.359 38.262 1.00 58.00 196 ARG A O 1
ATOM 1558 N N . LYS A 1 197 ? -16.239 -10.210 36.013 1.00 52.91 197 LYS A N 1
ATOM 1559 C CA . LYS A 1 197 ? -17.673 -10.451 35.829 1.00 52.91 197 LYS A CA 1
ATOM 1560 C C . LYS A 1 197 ? -17.868 -11.844 35.257 1.00 52.91 197 LYS A C 1
ATOM 1562 O O . LYS A 1 197 ? -18.918 -12.430 35.576 1.00 52.91 197 LYS A O 1
#

Sequence (197 aa):
MVKTCRVLLEPISTLIIVVVASLTIIFLNNRALLMVLFMFILLISVAISLRIFKAIFKVVMLMMLLYSALMVASQIIVLGFINIDLIFINILKFSSVAILSLSMINCINISKLIEVFRKLSPNLGISLALSIKMMKNLPKVWTIMSRLYEINMCCNNYIDRIALLILSIKAFLFLSTYSLMQSVEAFITRSKILRRK

Foldseek 3Di:
DDPPPPPPCPLVNLLVLLVVLLVCLVPDPDDVSLVVSLVVLVVSLVVVCVPDDPPVVVVLVVVLVVVLVVVQVCCCVPVVDDDPSVSVSVSSSSVSVSSSVVSCVVPDDLVVVLVVLVVVPVVRSVVSVVVVVLVVCLVVLLVVLLVVLCVVDPDPDPVSVVVSVVVSVVVSVVVSVVVVVVVVVVVVVVVVVVVVD

pLDDT: mean 73.83, std 13.48, range [26.06, 89.06]

Organism: NCBI:txid3050454

Secondary structure (DSSP, 8-state):
----------HHHHHHHHHHHHHHHHH---HHHHHHHHHHHHHHHHHHHHHH-HHHHHHHHHHHHHHHHHHHHHHHHHHSS--HHHHHHHHHHHHHHHHHHHHHHHH--HHHHHHHHHHH-HHHHHHHHHHHHHHHHHHHHHHHHHHHHHHH----SHHHHHHHHHHHHHHHHHHHHHHHHHHHHHHHHHHHHHTT-

Radius of gyration: 23.93 Å; chains: 1; bounding box: 61×48×67 Å